Protein AF-A0A535JM70-F1 (afdb_monomer_lite)

Sequence (200 aa):
MAIVYSERATAESALKRIGRSHAPVHGQSADGRAYRARDPRLMLWVQATLVLTSVRWYETVMGRLSDADRNAYWDEGKFFAGELGVPKDLFPPTYAALVRFEAEMLATDVVPDATAREVARDVLRPYRGLPELLYWPTDAVTAALLPTKLRDAFGLRFGTPQRVFYRAVIVTIRALRSLLPERLTVVPQARWFEEARGRS

Foldseek 3Di:
DAQLQHDPVVVLVVLVVVLVVQQVDWDADPVGHTDGSLDLLNLLVVLLLVLVLVQVVCCLQPNHDDQVVSFVSLVSSVVSSVSSPRDPVPRQNGSVSSVVSNVVCLVPPDDDDPVNLVVVCCVLCVDPPDDPVVSLLVLLLVLVSDDPNVCVNNPRDHDPVSVVSNVVVSVVSNVCVVVDDPVVVDDVSNVVVVVVVVVD

Radius of gyration: 19.18 Å; chains: 1; bounding box: 40×55×42 Å

Structure (mmCIF, N/CA/C/O backbone):
data_AF-A0A535JM70-F1
#
_entry.id   AF-A0A535JM70-F1
#
loop_
_atom_site.group_PDB
_atom_site.id
_atom_site.type_symbol
_atom_site.label_atom_id
_atom_site.label_alt_id
_atom_site.label_comp_id
_atom_site.label_asym_id
_atom_site.label_entity_id
_atom_site.label_seq_id
_atom_site.pdbx_PDB_ins_code
_atom_site.Cartn_x
_atom_site.Cartn_y
_atom_site.Cartn_z
_atom_site.occupancy
_atom_site.B_iso_or_equiv
_atom_site.auth_seq_id
_atom_site.auth_comp_id
_atom_site.auth_asym_id
_atom_site.auth_atom_id
_atom_site.pdbx_PDB_model_num
ATOM 1 N N . MET A 1 1 ? 12.594 -7.797 6.235 1.00 36.66 1 MET A N 1
ATOM 2 C CA . MET A 1 1 ? 11.962 -8.963 5.579 1.00 36.66 1 MET A CA 1
ATOM 3 C C . MET A 1 1 ? 12.450 -10.263 6.224 1.00 36.66 1 MET A C 1
ATOM 5 O O . MET A 1 1 ? 13.202 -11.000 5.611 1.00 36.66 1 MET A O 1
ATOM 9 N N . ALA A 1 2 ? 12.064 -10.528 7.477 1.00 32.78 2 ALA A N 1
ATOM 10 C CA . ALA A 1 2 ? 12.504 -11.715 8.230 1.00 32.78 2 ALA A CA 1
ATOM 11 C C . ALA A 1 2 ? 11.348 -12.668 8.590 1.00 32.78 2 ALA A C 1
ATOM 13 O O . ALA A 1 2 ? 11.579 -13.724 9.158 1.00 32.78 2 ALA A O 1
ATOM 14 N N . ILE A 1 3 ? 10.101 -12.309 8.276 1.00 47.38 3 ILE A N 1
ATOM 15 C CA . ILE A 1 3 ? 8.917 -13.046 8.750 1.00 47.38 3 ILE A CA 1
ATOM 16 C C . ILE A 1 3 ? 8.478 -14.128 7.742 1.00 47.38 3 ILE A C 1
ATOM 18 O O . ILE A 1 3 ? 7.852 -15.099 8.130 1.00 47.38 3 ILE A O 1
ATOM 22 N N . VAL A 1 4 ? 8.860 -14.006 6.465 1.00 50.31 4 VAL A N 1
ATOM 23 C CA . VAL A 1 4 ? 8.429 -14.938 5.401 1.00 50.31 4 VAL A CA 1
ATOM 24 C C . VAL A 1 4 ? 9.347 -16.170 5.274 1.00 50.31 4 VAL A C 1
ATOM 26 O O . VAL A 1 4 ? 8.913 -17.190 4.761 1.00 50.31 4 VAL A O 1
ATOM 29 N N . TYR A 1 5 ? 10.591 -16.118 5.777 1.00 47.50 5 TYR A N 1
ATOM 30 C CA . TYR A 1 5 ? 11.601 -17.179 5.571 1.00 47.50 5 TYR A CA 1
ATOM 31 C C . TYR A 1 5 ? 12.391 -17.586 6.831 1.00 47.50 5 TYR A C 1
ATOM 33 O O . TYR A 1 5 ? 13.441 -18.212 6.711 1.00 47.50 5 TYR A O 1
ATOM 41 N N . SER A 1 6 ? 11.963 -17.197 8.036 1.00 46.78 6 SER A N 1
ATOM 42 C CA . SER A 1 6 ? 12.659 -17.595 9.272 1.00 46.78 6 SER A CA 1
ATOM 43 C C . SER A 1 6 ? 12.070 -18.866 9.883 1.00 46.78 6 SER A C 1
ATOM 45 O O . SER A 1 6 ? 10.929 -19.230 9.602 1.00 46.78 6 SER A O 1
ATOM 47 N N . GLU A 1 7 ? 12.845 -19.535 10.745 1.00 60.28 7 GLU A N 1
ATOM 48 C CA . GLU A 1 7 ? 12.321 -20.571 11.639 1.00 60.28 7 GLU A CA 1
ATOM 49 C C . GLU A 1 7 ? 11.063 -20.059 12.347 1.00 60.28 7 GLU A C 1
ATOM 51 O O . GLU A 1 7 ? 11.035 -18.928 12.838 1.00 60.28 7 GLU A O 1
ATOM 56 N N . ARG A 1 8 ? 10.032 -20.905 12.421 1.00 61.81 8 ARG A N 1
ATOM 57 C CA . ARG A 1 8 ? 8.695 -20.605 12.960 1.00 61.81 8 ARG A CA 1
ATOM 58 C C . ARG A 1 8 ? 8.710 -19.767 14.252 1.00 61.81 8 ARG A C 1
ATOM 60 O O . ARG A 1 8 ? 7.928 -18.829 14.384 1.00 61.81 8 ARG A O 1
ATOM 67 N N . ALA A 1 9 ? 9.664 -20.029 15.148 1.00 62.16 9 ALA A N 1
ATOM 68 C CA . ALA A 1 9 ? 9.859 -19.292 16.399 1.00 62.16 9 ALA A CA 1
ATOM 69 C C . ALA A 1 9 ? 10.159 -17.786 16.210 1.00 62.16 9 ALA A C 1
ATOM 71 O O . ALA A 1 9 ? 9.709 -16.943 16.991 1.00 62.16 9 ALA A O 1
ATOM 72 N N . THR A 1 10 ? 10.892 -17.415 15.159 1.00 72.06 10 THR A N 1
ATOM 73 C CA . THR A 1 10 ? 11.197 -16.014 14.828 1.00 72.06 10 THR A CA 1
ATOM 74 C C . THR A 1 10 ? 9.956 -15.281 14.316 1.00 72.06 10 THR A C 1
ATOM 76 O O . THR A 1 10 ? 9.716 -14.134 14.706 1.00 72.06 10 THR A O 1
ATOM 79 N N . ALA A 1 11 ? 9.137 -15.940 13.489 1.00 71.75 11 ALA A N 1
ATOM 80 C CA . ALA A 1 11 ? 7.867 -15.388 13.023 1.00 71.75 11 ALA A CA 1
ATOM 81 C C . ALA A 1 11 ? 6.888 -15.170 14.191 1.00 71.75 11 ALA A C 1
ATOM 83 O O . ALA A 1 11 ? 6.346 -14.075 14.338 1.00 71.75 11 ALA A O 1
ATOM 84 N N . GLU A 1 12 ? 6.741 -16.155 15.081 1.00 77.19 12 GLU A N 1
ATOM 85 C CA . GLU A 1 12 ? 5.892 -16.067 16.280 1.00 77.19 12 GLU A CA 1
ATOM 86 C C . GLU A 1 12 ? 6.333 -14.935 17.227 1.00 77.19 12 GLU A C 1
ATOM 88 O O . GLU A 1 12 ? 5.511 -14.146 17.704 1.00 77.19 12 GLU A O 1
ATOM 93 N N . SER A 1 13 ? 7.641 -14.784 17.460 1.00 83.00 13 SER A N 1
ATOM 94 C CA . SER A 1 13 ? 8.186 -13.683 18.268 1.00 83.00 13 SER A CA 1
ATOM 95 C C . SER A 1 13 ? 7.891 -12.309 17.652 1.00 83.00 13 SER A C 1
ATOM 97 O O . SER A 1 13 ? 7.475 -11.375 18.351 1.00 83.00 13 SER A O 1
ATOM 99 N N . ALA A 1 14 ? 8.036 -12.181 16.328 1.00 84.31 14 ALA A N 1
ATOM 100 C CA . ALA A 1 14 ? 7.711 -10.953 15.607 1.00 84.31 14 ALA A CA 1
ATOM 101 C C . ALA A 1 14 ? 6.214 -10.614 15.698 1.00 84.31 14 ALA A C 1
ATOM 103 O O . ALA A 1 14 ? 5.870 -9.466 15.990 1.00 84.31 14 ALA A O 1
ATOM 104 N N . LEU A 1 15 ? 5.336 -11.606 15.525 1.00 84.06 15 LEU A N 1
ATOM 105 C CA . LEU A 1 15 ? 3.882 -11.459 15.654 1.00 84.06 15 LEU A CA 1
ATOM 106 C C . LEU A 1 15 ? 3.487 -11.030 17.071 1.00 84.06 15 LEU A C 1
ATOM 108 O O . LEU A 1 15 ? 2.726 -10.078 17.247 1.00 84.06 15 LEU A O 1
ATOM 112 N N . LYS A 1 16 ? 4.087 -11.638 18.101 1.00 85.31 16 LYS A N 1
ATOM 113 C CA . LYS A 1 16 ? 3.868 -11.241 19.499 1.00 85.31 16 LYS A CA 1
ATOM 114 C C . LYS A 1 16 ? 4.283 -9.794 19.751 1.00 85.31 16 LYS A C 1
ATOM 116 O O . LYS A 1 16 ? 3.580 -9.064 20.452 1.00 85.31 16 LYS A O 1
ATOM 121 N N . ARG A 1 17 ? 5.410 -9.356 19.180 1.00 88.88 17 ARG A N 1
ATOM 122 C CA . ARG A 1 17 ? 5.863 -7.962 19.280 1.00 88.88 17 ARG A CA 1
ATOM 123 C C . ARG A 1 17 ? 4.872 -7.008 18.615 1.00 88.88 17 ARG A C 1
ATOM 125 O O . ARG A 1 17 ? 4.490 -6.027 19.245 1.00 88.88 17 ARG A O 1
ATOM 132 N N . ILE A 1 18 ? 4.412 -7.326 17.405 1.00 88.62 18 ILE A N 1
ATOM 133 C CA . ILE A 1 18 ? 3.382 -6.557 16.693 1.00 88.62 18 ILE A CA 1
ATOM 134 C C . ILE A 1 18 ? 2.118 -6.448 17.554 1.00 88.62 18 ILE A C 1
ATOM 136 O O . ILE A 1 18 ? 1.652 -5.338 17.807 1.00 88.62 18 ILE A O 1
ATOM 140 N N . GLY A 1 19 ? 1.614 -7.565 18.083 1.00 86.00 19 GLY A N 1
ATOM 141 C CA . GLY A 1 19 ? 0.415 -7.585 18.924 1.00 86.00 19 GLY A CA 1
ATOM 142 C C . GLY A 1 19 ? 0.536 -6.735 20.195 1.00 86.00 19 GLY A C 1
ATOM 143 O O . GLY A 1 19 ? -0.430 -6.073 20.579 1.00 86.00 19 GLY A O 1
ATOM 144 N N . ARG A 1 20 ? 1.719 -6.701 20.828 1.00 88.69 20 ARG A N 1
ATOM 145 C CA . ARG A 1 20 ? 2.005 -5.814 21.973 1.00 88.69 20 ARG A CA 1
ATOM 146 C C . ARG A 1 20 ? 2.018 -4.343 21.569 1.00 88.69 20 ARG A C 1
ATOM 148 O O . ARG A 1 20 ? 1.450 -3.530 22.285 1.00 88.69 20 ARG A O 1
ATOM 155 N N . SER A 1 21 ? 2.620 -4.008 20.428 1.00 91.69 21 SER A N 1
ATOM 156 C CA . SER A 1 21 ? 2.646 -2.633 19.914 1.00 91.69 21 SER A CA 1
ATOM 157 C C . SER A 1 21 ? 1.264 -2.126 19.497 1.00 91.69 21 SER A C 1
ATOM 159 O O . SER A 1 21 ? 1.006 -0.938 19.628 1.00 91.69 21 SER A O 1
ATOM 161 N N . HIS A 1 22 ? 0.366 -3.006 19.037 1.00 91.62 22 HIS A N 1
ATOM 162 C CA . HIS A 1 22 ? -1.004 -2.632 18.658 1.00 91.62 22 HIS A CA 1
ATOM 163 C C . HIS A 1 22 ? -1.956 -2.530 19.860 1.00 91.62 22 HIS A C 1
ATOM 165 O O . HIS A 1 22 ? -2.950 -1.816 19.784 1.00 91.62 22 HIS A O 1
ATOM 171 N N . ALA A 1 23 ? -1.680 -3.232 20.967 1.00 89.56 23 ALA A N 1
ATOM 172 C CA . ALA A 1 23 ? -2.567 -3.284 22.133 1.00 89.56 23 ALA A CA 1
ATOM 173 C C . ALA A 1 23 ? -2.938 -1.914 22.741 1.00 89.56 23 ALA A C 1
ATOM 175 O O . ALA A 1 23 ? -4.123 -1.719 23.005 1.00 89.56 23 ALA A O 1
ATOM 176 N N . PRO A 1 24 ? -2.005 -0.961 22.942 1.00 94.56 24 PRO A N 1
ATOM 177 C CA . PRO A 1 24 ? -2.347 0.343 23.511 1.00 94.56 24 PRO A CA 1
ATOM 178 C C . PRO A 1 24 ? -2.904 1.336 22.479 1.00 94.56 24 PRO A C 1
ATOM 180 O O . PRO A 1 24 ? -3.244 2.458 22.838 1.00 94.56 24 PRO A O 1
ATOM 183 N N . VAL A 1 25 ? -2.964 0.978 21.192 1.00 93.12 25 VAL A N 1
ATOM 184 C CA . VAL A 1 25 ? -3.312 1.922 20.125 1.00 93.12 25 VAL A CA 1
ATOM 185 C C . VAL A 1 25 ? -4.822 1.918 19.901 1.00 93.12 25 VAL A C 1
ATOM 187 O O . VAL A 1 25 ? -5.383 1.051 19.225 1.00 93.12 25 VAL A O 1
ATOM 190 N N . HIS A 1 26 ? -5.479 2.919 20.472 1.00 92.81 26 HIS A N 1
ATOM 191 C CA . HIS A 1 26 ? -6.908 3.173 20.339 1.00 92.81 26 HIS A CA 1
ATOM 192 C C . HIS A 1 26 ? -7.184 4.679 20.276 1.00 92.81 26 HIS A C 1
ATOM 194 O O . HIS A 1 26 ? -6.391 5.486 20.756 1.00 92.81 26 HIS A O 1
ATOM 200 N N . GLY A 1 27 ? -8.323 5.066 19.714 1.00 90.56 27 GLY A N 1
ATOM 201 C CA . GLY A 1 27 ? -8.699 6.468 19.561 1.00 90.56 27 GLY A CA 1
ATOM 202 C C . GLY A 1 27 ? -10.113 6.628 19.023 1.00 90.56 27 GLY A C 1
ATOM 203 O O . GLY A 1 27 ? -10.936 5.719 19.140 1.00 90.56 27 GLY A O 1
ATOM 204 N N . GLN A 1 28 ? -10.383 7.779 18.421 1.00 89.62 28 GLN A N 1
ATOM 205 C CA . GLN A 1 28 ? -11.614 8.057 17.688 1.00 89.62 28 GLN A CA 1
ATOM 206 C C . GLN A 1 28 ? -11.240 8.660 16.334 1.00 89.62 28 GLN A C 1
ATOM 208 O O . GLN A 1 28 ? -10.289 9.438 16.256 1.00 89.62 28 GLN A O 1
ATOM 213 N N . SER A 1 29 ? -11.942 8.274 15.274 1.00 83.38 29 SER A N 1
ATOM 214 C CA . SER A 1 29 ? -11.822 8.913 13.961 1.00 83.38 29 SER A CA 1
ATOM 215 C C . SER A 1 29 ? -12.479 10.295 13.960 1.00 83.38 29 SER A C 1
ATOM 217 O O . SER A 1 29 ? -13.251 10.634 14.857 1.00 83.38 29 SER A O 1
ATOM 219 N N . ALA A 1 30 ? -12.212 11.091 12.921 1.00 81.00 30 ALA A N 1
ATOM 220 C CA . ALA A 1 30 ? -12.792 12.428 12.766 1.00 81.00 30 ALA A CA 1
ATOM 221 C C . ALA A 1 30 ? -14.337 12.456 12.743 1.00 81.00 30 ALA A C 1
ATOM 223 O O . ALA A 1 30 ? -14.935 13.473 13.080 1.00 81.00 30 ALA A O 1
ATOM 224 N N . ASP A 1 31 ? -14.983 11.348 12.367 1.00 82.69 31 ASP A N 1
ATOM 225 C CA . ASP A 1 31 ? -16.443 11.167 12.378 1.00 82.69 31 ASP A CA 1
ATOM 226 C C . ASP A 1 31 ? -16.981 10.568 13.699 1.00 82.69 31 ASP A C 1
ATOM 228 O O . ASP A 1 31 ? -18.163 10.242 13.797 1.00 82.69 31 ASP A O 1
ATOM 232 N N . GLY A 1 32 ? -16.129 10.420 14.720 1.00 86.06 32 GLY A N 1
ATOM 233 C CA . GLY A 1 32 ? -16.497 9.959 16.061 1.00 86.06 32 GLY A CA 1
ATOM 234 C C . GLY A 1 32 ? -16.551 8.439 16.241 1.00 86.06 32 GLY A C 1
ATOM 235 O O . GLY A 1 32 ? -16.853 7.971 17.342 1.00 86.06 32 GLY A O 1
ATOM 236 N N . ARG A 1 33 ? -16.249 7.633 15.211 1.00 87.38 33 ARG A N 1
ATOM 237 C CA . ARG A 1 33 ? -16.185 6.170 15.371 1.00 87.38 33 ARG A CA 1
ATOM 238 C C . ARG A 1 33 ? -15.001 5.776 16.250 1.00 87.38 33 ARG A C 1
ATOM 240 O O . ARG A 1 33 ? -13.895 6.300 16.127 1.00 87.38 33 ARG A O 1
ATOM 247 N N . ALA A 1 34 ? -15.222 4.810 17.136 1.00 90.31 34 ALA A N 1
ATOM 248 C CA . ALA A 1 34 ? -14.151 4.256 17.951 1.00 90.31 34 ALA A CA 1
ATOM 249 C C . ALA A 1 34 ? -13.134 3.521 17.065 1.00 90.31 34 ALA A C 1
ATOM 251 O O . ALA A 1 34 ? -13.493 2.658 16.268 1.00 90.31 34 ALA A O 1
ATOM 252 N N . TYR A 1 35 ? -11.856 3.833 17.251 1.00 89.19 35 TYR A N 1
ATOM 253 C CA . TYR A 1 35 ? -10.739 3.204 16.562 1.00 89.19 35 TYR A CA 1
ATOM 254 C C . TYR A 1 35 ? -9.952 2.317 17.527 1.00 89.19 35 TYR A C 1
ATOM 256 O O . TYR A 1 35 ? -9.635 2.713 18.652 1.00 89.19 35 TYR A O 1
ATOM 264 N N . ARG A 1 36 ? -9.593 1.115 17.070 1.00 92.88 36 ARG A N 1
ATOM 265 C CA . ARG A 1 36 ? -8.665 0.208 17.750 1.00 92.88 36 ARG A CA 1
ATOM 266 C C . ARG A 1 36 ? -7.760 -0.419 16.702 1.00 92.88 36 ARG A C 1
ATOM 268 O O . ARG A 1 36 ? -8.253 -1.027 15.760 1.00 92.88 36 ARG A O 1
ATOM 275 N N . ALA A 1 37 ? -6.447 -0.359 16.899 1.00 91.31 37 ALA A N 1
ATOM 276 C CA . ALA A 1 37 ? -5.498 -0.974 15.966 1.00 91.31 37 ALA A CA 1
ATOM 277 C C . ALA A 1 37 ? -5.619 -2.509 15.908 1.00 91.31 37 ALA A C 1
ATOM 279 O O . ALA A 1 37 ? -5.115 -3.139 14.984 1.00 91.31 37 ALA A O 1
ATOM 280 N N . ARG A 1 38 ? -6.284 -3.109 16.904 1.00 91.56 38 ARG A N 1
ATOM 281 C CA . ARG A 1 38 ? -6.601 -4.542 16.968 1.00 91.56 38 ARG A CA 1
ATOM 282 C C . ARG A 1 38 ? -7.989 -4.896 16.430 1.00 91.56 38 ARG A C 1
ATOM 284 O O . ARG A 1 38 ? -8.445 -6.014 16.648 1.00 91.56 38 ARG A O 1
ATOM 291 N N . ASP A 1 39 ? -8.685 -3.951 15.805 1.00 93.06 39 ASP A N 1
ATOM 292 C CA . ASP A 1 39 ? -9.936 -4.254 15.120 1.00 93.06 39 ASP A CA 1
ATOM 293 C C . ASP A 1 39 ? -9.672 -5.255 13.975 1.00 93.06 39 ASP A C 1
ATOM 295 O O . ASP A 1 39 ? -8.848 -4.966 13.099 1.00 93.06 39 ASP A O 1
ATOM 299 N N . PRO A 1 40 ? -10.340 -6.424 13.950 1.00 94.06 40 PRO A N 1
ATOM 300 C CA . PRO A 1 40 ? -10.069 -7.447 12.946 1.00 94.06 40 PRO A CA 1
ATOM 301 C C . PRO A 1 40 ? -10.265 -6.988 11.497 1.00 94.06 40 PRO A C 1
ATOM 303 O O . PRO A 1 40 ? -9.504 -7.404 10.622 1.00 94.06 40 PRO A O 1
ATOM 306 N N . ARG A 1 41 ? -11.247 -6.116 11.226 1.00 93.94 41 ARG A N 1
ATOM 307 C CA . ARG A 1 41 ? -11.503 -5.599 9.874 1.00 93.94 41 ARG A CA 1
ATOM 308 C C . ARG A 1 41 ? -10.398 -4.632 9.455 1.00 93.94 41 ARG A C 1
ATOM 310 O O . ARG A 1 41 ? -9.935 -4.705 8.318 1.00 93.94 41 ARG A O 1
ATOM 317 N N . LEU A 1 42 ? -9.914 -3.785 10.365 1.00 92.94 42 LEU A N 1
ATOM 318 C CA . LEU A 1 42 ? -8.785 -2.886 10.089 1.00 92.94 42 LEU A CA 1
ATOM 319 C C . LEU A 1 42 ? -7.459 -3.642 9.924 1.00 92.94 42 LEU A C 1
ATOM 321 O O . LEU A 1 42 ? -6.645 -3.292 9.071 1.00 92.94 42 LEU A O 1
ATOM 325 N N . MET A 1 43 ? -7.244 -4.714 10.682 1.00 94.19 43 MET A N 1
ATOM 326 C CA . MET A 1 43 ? -6.068 -5.573 10.517 1.00 94.19 43 MET A CA 1
ATOM 327 C C . MET A 1 43 ? -6.093 -6.329 9.187 1.00 94.19 43 MET A C 1
ATOM 329 O O . MET A 1 43 ? -5.077 -6.397 8.492 1.00 94.19 43 MET A O 1
ATOM 333 N N . LEU A 1 44 ? -7.263 -6.845 8.799 1.00 96.38 44 LEU A N 1
ATOM 334 C CA . LEU A 1 44 ? -7.472 -7.427 7.477 1.00 96.38 44 LEU A CA 1
ATOM 335 C C . LEU A 1 44 ? -7.211 -6.398 6.372 1.00 96.38 44 LEU A C 1
ATOM 337 O O . LEU A 1 44 ? -6.570 -6.733 5.380 1.00 96.38 44 LEU A O 1
ATOM 341 N N . TRP A 1 45 ? -7.648 -5.148 6.549 1.00 96.00 45 TRP A N 1
ATOM 342 C CA . TRP A 1 45 ? -7.373 -4.064 5.606 1.00 96.00 45 TRP A CA 1
ATOM 343 C C . TRP A 1 45 ? -5.872 -3.828 5.410 1.00 96.00 45 TRP A C 1
ATOM 345 O O . TRP A 1 45 ? -5.400 -3.796 4.273 1.00 96.00 45 TRP A O 1
ATOM 355 N N . VAL A 1 46 ? -5.096 -3.751 6.496 1.00 94.56 46 VAL A N 1
ATOM 356 C CA . VAL A 1 46 ? -3.631 -3.639 6.406 1.00 94.56 46 VAL A CA 1
ATOM 357 C C . VAL A 1 46 ? -3.051 -4.815 5.617 1.00 94.56 46 VAL A C 1
ATOM 359 O O . VAL A 1 46 ? -2.315 -4.595 4.655 1.00 94.56 46 VAL A O 1
ATOM 362 N N . GLN A 1 47 ? -3.436 -6.053 5.937 1.00 95.50 47 GLN A N 1
ATOM 363 C CA . GLN A 1 47 ? -2.935 -7.230 5.222 1.00 95.50 47 GLN A CA 1
ATOM 364 C C . GLN A 1 47 ? -3.325 -7.229 3.736 1.00 95.50 47 GLN A C 1
ATOM 366 O O . GLN A 1 47 ? -2.500 -7.548 2.879 1.00 95.50 47 GLN A O 1
ATOM 371 N N . ALA A 1 48 ? -4.556 -6.823 3.419 1.00 96.56 48 ALA A N 1
ATOM 372 C CA . ALA A 1 48 ? -5.038 -6.695 2.051 1.00 96.56 48 ALA A CA 1
ATOM 373 C C . ALA A 1 48 ? -4.186 -5.702 1.250 1.00 96.56 48 ALA A C 1
ATOM 375 O O . ALA A 1 48 ? -3.740 -6.034 0.152 1.00 96.56 48 ALA A O 1
ATOM 376 N N . THR A 1 49 ? -3.895 -4.519 1.803 1.00 95.44 49 THR A N 1
ATOM 377 C CA . THR A 1 49 ? -3.071 -3.515 1.106 1.00 95.44 49 THR A CA 1
ATOM 378 C C . THR A 1 49 ? -1.645 -4.001 0.851 1.00 95.44 49 THR A C 1
ATOM 380 O O . THR A 1 49 ? -1.104 -3.731 -0.224 1.00 95.44 49 THR A O 1
ATOM 383 N N . LEU A 1 50 ? -1.056 -4.773 1.774 1.00 94.88 50 LEU A N 1
ATOM 384 C CA . LEU A 1 50 ? 0.269 -5.372 1.596 1.00 94.88 50 LEU A CA 1
ATOM 385 C C . LEU A 1 50 ? 0.263 -6.382 0.443 1.00 94.88 50 LEU A C 1
ATOM 387 O O . LEU A 1 50 ? 1.043 -6.244 -0.498 1.00 94.88 50 LEU A O 1
ATOM 391 N N . VAL A 1 51 ? -0.661 -7.346 0.471 1.00 96.31 51 VAL A N 1
ATOM 392 C CA . VAL A 1 51 ? -0.773 -8.400 -0.552 1.00 96.31 51 VAL A CA 1
ATOM 393 C C . VAL A 1 51 ? -1.078 -7.809 -1.929 1.00 96.31 51 VAL A C 1
ATOM 395 O O . VAL A 1 51 ? -0.394 -8.119 -2.906 1.00 96.31 51 VAL A O 1
ATOM 398 N N . LEU A 1 52 ? -2.083 -6.934 -2.027 1.00 96.38 52 LEU A N 1
ATOM 399 C CA . LEU A 1 52 ? -2.503 -6.341 -3.298 1.00 96.38 52 LEU A CA 1
ATOM 400 C C . LEU A 1 52 ? -1.398 -5.482 -3.913 1.00 96.38 52 LEU A C 1
ATOM 402 O O . LEU A 1 52 ? -1.144 -5.591 -5.113 1.00 96.38 52 LEU A O 1
ATOM 406 N N . THR A 1 53 ? -0.709 -4.669 -3.107 1.00 94.25 53 THR A N 1
ATOM 407 C CA . THR A 1 53 ? 0.410 -3.847 -3.589 1.00 94.25 53 THR A CA 1
ATOM 408 C C . THR A 1 53 ? 1.570 -4.720 -4.056 1.00 94.25 53 THR A C 1
ATOM 410 O O . THR A 1 53 ? 2.118 -4.467 -5.129 1.00 94.25 53 THR A O 1
ATOM 413 N N . SER A 1 54 ? 1.912 -5.778 -3.313 1.00 94.31 54 SER A N 1
ATOM 414 C CA . SER A 1 54 ? 2.965 -6.720 -3.704 1.00 94.31 54 SER A CA 1
ATOM 415 C C . SER A 1 54 ? 2.653 -7.426 -5.020 1.00 94.31 54 SER A C 1
ATOM 417 O O . SER A 1 54 ? 3.510 -7.436 -5.903 1.00 94.31 54 SER A O 1
ATOM 419 N N . VAL A 1 55 ? 1.431 -7.941 -5.201 1.00 95.38 55 VAL A N 1
ATOM 420 C CA . VAL A 1 55 ? 1.026 -8.579 -6.465 1.00 95.38 55 VAL A CA 1
ATOM 421 C C . VAL A 1 55 ? 1.041 -7.570 -7.614 1.00 95.38 55 VAL A C 1
ATOM 423 O O . VAL A 1 55 ? 1.641 -7.843 -8.647 1.00 95.38 55 VAL A O 1
ATOM 426 N N . ARG A 1 56 ? 0.463 -6.373 -7.445 1.00 94.00 56 ARG A N 1
ATOM 427 C CA . ARG A 1 56 ? 0.460 -5.330 -8.492 1.00 94.00 56 ARG A CA 1
ATOM 428 C C . ARG A 1 56 ? 1.871 -4.918 -8.904 1.00 94.00 56 ARG A C 1
ATOM 430 O O . ARG A 1 56 ? 2.149 -4.783 -10.097 1.00 94.00 56 ARG A O 1
ATOM 437 N N . TRP A 1 57 ? 2.765 -4.731 -7.935 1.00 91.81 57 TRP A N 1
ATOM 438 C CA . TRP A 1 57 ? 4.165 -4.410 -8.199 1.00 91.81 57 TRP A CA 1
ATOM 439 C C . TRP A 1 57 ? 4.872 -5.549 -8.932 1.00 91.81 57 TRP A C 1
ATOM 441 O O . TRP A 1 57 ? 5.499 -5.317 -9.968 1.00 91.81 57 TRP A O 1
ATOM 451 N N . TYR A 1 58 ? 4.721 -6.779 -8.429 1.00 92.44 58 TYR A N 1
ATOM 452 C CA . TYR A 1 58 ? 5.272 -7.973 -9.059 1.00 92.44 58 TYR A CA 1
ATOM 453 C C . TYR A 1 58 ? 4.808 -8.076 -10.510 1.00 92.44 58 TYR A C 1
ATOM 455 O O . TYR A 1 58 ? 5.641 -8.145 -11.403 1.00 92.44 58 TYR A O 1
ATOM 463 N N . GLU A 1 59 ? 3.504 -7.992 -10.776 1.00 94.00 59 GLU A N 1
ATOM 464 C CA . GLU A 1 59 ? 2.964 -8.160 -12.127 1.00 94.00 59 GLU A CA 1
ATOM 465 C C . GLU A 1 59 ? 3.401 -7.062 -13.098 1.00 94.00 59 GLU A C 1
ATOM 467 O O . GLU A 1 59 ? 3.566 -7.310 -14.295 1.00 94.00 59 GLU A O 1
ATOM 472 N N . THR A 1 60 ? 3.647 -5.858 -12.581 1.00 91.25 60 THR A N 1
ATOM 473 C CA . THR A 1 60 ? 4.166 -4.738 -13.373 1.00 91.25 60 THR A CA 1
ATOM 474 C C . THR A 1 60 ? 5.592 -5.008 -13.869 1.00 91.25 60 THR A C 1
ATOM 476 O O . THR A 1 60 ? 5.948 -4.660 -15.003 1.00 91.25 60 THR A O 1
ATOM 479 N N . VAL A 1 61 ? 6.416 -5.642 -13.033 1.00 89.81 61 VAL A N 1
ATOM 480 C CA . VAL A 1 61 ? 7.839 -5.885 -13.307 1.00 89.81 61 VAL A CA 1
ATOM 481 C C . VAL A 1 61 ? 8.069 -7.250 -13.964 1.00 89.81 61 VAL A C 1
ATOM 483 O O . VAL A 1 61 ? 8.768 -7.343 -14.971 1.00 89.81 61 VAL A O 1
ATOM 486 N N . MET A 1 62 ? 7.474 -8.302 -13.413 1.00 88.12 62 MET A N 1
ATOM 487 C CA . MET A 1 62 ? 7.735 -9.706 -13.741 1.00 88.12 62 MET A CA 1
ATOM 488 C C . MET A 1 62 ? 6.736 -10.294 -14.742 1.00 88.12 62 MET A C 1
ATOM 490 O O . MET A 1 62 ? 7.022 -11.322 -15.347 1.00 88.12 62 MET A O 1
ATOM 494 N N . GLY A 1 63 ? 5.608 -9.619 -14.978 1.00 90.00 63 GLY A N 1
ATOM 495 C CA . GLY A 1 63 ? 4.512 -10.138 -15.793 1.00 90.00 63 GLY A CA 1
ATOM 496 C C . GLY A 1 63 ? 3.395 -10.749 -14.947 1.00 90.00 63 GLY A C 1
ATOM 497 O O . GLY A 1 63 ? 3.545 -10.974 -13.749 1.00 90.00 63 GLY A O 1
ATOM 498 N N . ARG A 1 64 ? 2.236 -10.961 -15.574 1.00 94.25 64 ARG A N 1
ATOM 499 C CA . ARG A 1 64 ? 1.014 -11.384 -14.877 1.00 94.25 64 ARG A CA 1
ATOM 500 C C . ARG A 1 64 ? 1.173 -12.785 -14.290 1.00 94.25 64 ARG A C 1
ATOM 502 O O . ARG A 1 64 ? 1.575 -13.701 -15.000 1.00 94.25 64 ARG A O 1
ATOM 509 N N . LEU A 1 65 ? 0.779 -12.934 -13.030 1.00 94.62 65 LEU A N 1
ATOM 510 C CA . LEU A 1 65 ? 0.606 -14.224 -12.378 1.00 94.62 65 LEU A CA 1
ATOM 511 C C . LEU A 1 65 ? -0.666 -14.905 -12.888 1.00 94.62 65 LEU A C 1
ATOM 513 O O . LEU A 1 65 ? -1.622 -14.232 -13.302 1.00 94.62 65 LEU A O 1
ATOM 517 N N . SER A 1 66 ? -0.682 -16.237 -12.823 1.00 97.06 66 SER A N 1
ATOM 518 C CA . SER A 1 66 ? -1.910 -17.003 -13.011 1.00 97.06 66 SER A CA 1
ATOM 519 C C . SER A 1 66 ? -2.883 -16.743 -11.855 1.00 97.06 66 SER A C 1
ATOM 521 O O . SER A 1 66 ? -2.489 -16.329 -10.762 1.00 97.06 66 SER A O 1
ATOM 523 N N . ASP A 1 67 ? -4.173 -17.005 -12.064 1.00 97.31 67 ASP A N 1
ATOM 524 C CA . ASP A 1 67 ? -5.154 -16.864 -10.983 1.00 97.31 67 ASP A CA 1
ATOM 525 C C . ASP A 1 67 ? -4.913 -17.871 -9.849 1.00 97.31 67 ASP A C 1
ATOM 527 O O . ASP A 1 67 ? -5.194 -17.568 -8.689 1.00 97.31 67 ASP A O 1
ATOM 531 N N . ALA A 1 68 ? -4.336 -19.036 -10.162 1.00 97.06 68 ALA A N 1
ATOM 532 C CA . ALA A 1 68 ? -3.915 -20.014 -9.165 1.00 97.06 68 ALA A CA 1
ATOM 533 C C . ALA A 1 68 ? -2.799 -19.451 -8.272 1.00 97.06 68 ALA A C 1
ATOM 535 O O . ALA A 1 68 ? -2.935 -19.480 -7.051 1.00 97.06 68 ALA A O 1
ATOM 536 N N . ASP A 1 69 ? -1.762 -18.847 -8.860 1.00 96.75 69 ASP A N 1
ATOM 537 C CA . ASP A 1 69 ? -0.648 -18.260 -8.101 1.00 96.75 69 ASP A CA 1
ATOM 538 C C . ASP A 1 69 ? -1.098 -17.059 -7.263 1.00 96.75 69 ASP A C 1
ATOM 540 O O . ASP A 1 69 ? -0.665 -16.885 -6.125 1.00 96.75 69 ASP A O 1
ATOM 544 N N . ARG A 1 70 ? -2.019 -16.238 -7.787 1.00 98.12 70 ARG A N 1
ATOM 545 C CA . ARG A 1 70 ? -2.622 -15.132 -7.024 1.00 98.12 70 ARG A CA 1
ATOM 546 C C . ARG A 1 70 ? -3.389 -15.633 -5.804 1.00 98.12 70 ARG A C 1
ATOM 548 O O . ARG A 1 70 ? -3.298 -15.024 -4.739 1.00 98.12 70 ARG A O 1
ATOM 555 N N . ASN A 1 71 ? -4.157 -16.713 -5.959 1.00 97.56 71 ASN A N 1
ATOM 556 C CA . ASN A 1 71 ? -4.882 -17.322 -4.848 1.00 97.56 71 ASN A CA 1
ATOM 557 C C . ASN A 1 71 ? -3.921 -17.949 -3.835 1.00 97.56 71 ASN A C 1
ATOM 559 O O . ASN A 1 71 ? -4.079 -17.684 -2.650 1.00 97.56 71 ASN A O 1
ATOM 563 N N . ALA A 1 72 ? -2.891 -18.669 -4.286 1.00 95.31 72 ALA A N 1
ATOM 564 C CA . ALA A 1 72 ? -1.873 -19.239 -3.406 1.00 95.31 72 ALA A CA 1
ATOM 565 C C . ALA A 1 72 ? -1.157 -18.152 -2.585 1.00 95.31 72 ALA A C 1
ATOM 567 O O . ALA A 1 72 ? -1.079 -18.247 -1.362 1.00 95.31 72 ALA A O 1
ATOM 568 N N . TYR A 1 73 ? -0.735 -17.062 -3.233 1.00 94.69 73 TYR A N 1
ATOM 569 C CA . TYR A 1 73 ? -0.110 -15.929 -2.548 1.00 94.69 73 TYR A CA 1
ATOM 570 C C . TYR A 1 73 ? -1.053 -15.259 -1.538 1.00 94.69 73 TYR A C 1
ATOM 572 O O . TYR A 1 73 ? -0.638 -14.836 -0.457 1.00 94.69 73 TYR A O 1
ATOM 580 N N . TRP A 1 74 ? -2.346 -15.168 -1.865 1.00 96.75 74 TRP A N 1
ATOM 581 C CA . TRP A 1 74 ? -3.340 -14.672 -0.921 1.00 96.75 74 TRP A CA 1
ATOM 582 C C . TRP A 1 74 ? -3.526 -15.621 0.268 1.00 96.75 74 TRP A C 1
ATOM 584 O O . TRP A 1 74 ? -3.543 -15.155 1.406 1.00 96.75 74 TRP A O 1
ATOM 594 N N . ASP A 1 75 ? -3.615 -16.928 0.035 1.00 94.31 75 ASP A N 1
ATOM 595 C CA . ASP A 1 75 ? -3.759 -17.934 1.089 1.00 94.31 75 ASP A CA 1
ATOM 596 C C . ASP A 1 75 ? -2.581 -17.913 2.069 1.00 94.31 75 ASP A C 1
ATOM 598 O O . ASP A 1 75 ? -2.796 -17.913 3.283 1.00 94.31 75 ASP A O 1
ATOM 602 N N . GLU A 1 76 ? -1.352 -17.779 1.567 1.00 90.81 76 GLU A N 1
ATOM 603 C CA . GLU A 1 76 ? -0.162 -17.549 2.395 1.00 90.81 76 GLU A CA 1
ATOM 604 C C . GLU A 1 76 ? -0.278 -16.246 3.201 1.00 90.81 76 GLU A C 1
ATOM 606 O O . GLU A 1 76 ? 0.025 -16.200 4.395 1.00 90.81 76 GLU A O 1
ATOM 611 N N . GLY A 1 77 ? -0.780 -15.181 2.572 1.00 89.19 77 GLY A N 1
ATOM 612 C CA . GLY A 1 77 ? -1.004 -13.890 3.212 1.00 89.19 77 GLY A CA 1
ATOM 613 C C . GLY A 1 77 ? -2.005 -13.931 4.374 1.00 89.19 77 GLY A C 1
ATOM 614 O O . GLY A 1 77 ? -1.850 -13.158 5.323 1.00 89.19 77 GLY A O 1
ATOM 615 N N . LYS A 1 78 ? -3.004 -14.825 4.346 1.00 92.19 78 LYS A N 1
ATOM 616 C CA . LYS A 1 78 ? -4.012 -14.951 5.420 1.00 92.19 78 LYS A CA 1
ATOM 617 C C . LYS A 1 78 ? -3.386 -15.342 6.758 1.00 92.19 78 LYS A C 1
ATOM 619 O O . LYS A 1 78 ? -3.869 -14.894 7.798 1.00 92.19 78 LYS A O 1
ATOM 624 N N . PHE A 1 79 ? -2.301 -16.123 6.740 1.00 88.31 79 PHE A N 1
ATOM 625 C CA . PHE A 1 79 ? -1.613 -16.589 7.947 1.00 88.31 79 PHE A CA 1
ATOM 626 C C . PHE A 1 79 ? -1.243 -15.430 8.884 1.00 88.31 79 PHE A C 1
ATOM 628 O O . PHE A 1 79 ? -1.594 -15.453 10.059 1.00 88.31 79 PHE A O 1
ATOM 635 N N . PHE A 1 80 ? -0.619 -14.369 8.363 1.00 83.94 80 PHE A N 1
ATOM 636 C CA . PHE A 1 80 ? -0.130 -13.261 9.193 1.00 83.94 80 PHE A CA 1
ATOM 637 C C . PHE A 1 80 ? -1.241 -12.532 9.949 1.00 83.94 80 PHE A C 1
ATOM 639 O O . PHE A 1 80 ? -1.115 -12.273 11.144 1.00 83.94 80 PHE A O 1
ATOM 646 N N . ALA A 1 81 ? -2.336 -12.204 9.264 1.00 88.25 81 ALA A N 1
ATOM 647 C CA . ALA A 1 81 ? -3.472 -11.541 9.894 1.00 88.25 81 ALA A CA 1
ATOM 648 C C . ALA A 1 81 ? -4.229 -12.489 10.838 1.00 88.25 81 ALA A C 1
ATOM 650 O O . ALA A 1 81 ? -4.676 -12.059 11.902 1.00 88.25 81 ALA A O 1
ATOM 651 N N . GLY A 1 82 ? -4.324 -13.776 10.487 1.00 90.62 82 GLY A N 1
ATOM 652 C CA . GLY A 1 82 ? -4.947 -14.798 11.327 1.00 90.62 82 GLY A CA 1
ATOM 653 C C . GLY A 1 82 ? -4.237 -14.942 12.673 1.00 90.62 82 GLY A C 1
ATOM 654 O O . GLY A 1 82 ? -4.884 -14.883 13.715 1.00 90.62 82 GLY A O 1
ATOM 655 N N . GLU A 1 83 ? -2.904 -15.008 12.667 1.00 89.31 83 GLU A N 1
ATOM 656 C CA . GLU A 1 83 ? -2.091 -15.088 13.890 1.00 89.31 83 GLU A CA 1
ATOM 657 C C . GLU A 1 83 ? -2.186 -13.837 14.774 1.00 89.31 83 GLU A C 1
ATOM 659 O O . GLU A 1 83 ? -2.004 -13.899 15.990 1.00 89.31 83 GLU A O 1
ATOM 664 N N . LEU A 1 84 ? -2.494 -12.680 14.186 1.00 85.44 84 LEU A N 1
ATOM 665 C CA . LEU A 1 84 ? -2.720 -11.454 14.949 1.00 85.44 84 LEU A CA 1
ATOM 666 C C . LEU A 1 84 ? -4.167 -11.339 15.477 1.00 85.44 84 LEU A C 1
ATOM 668 O O . LEU A 1 84 ? -4.460 -10.420 16.246 1.00 85.44 84 LEU A O 1
ATOM 672 N N . GLY A 1 85 ? -5.040 -12.297 15.149 1.00 88.94 85 GLY A N 1
ATOM 673 C CA . GLY A 1 85 ? -6.382 -12.434 15.718 1.00 88.94 85 GLY A CA 1
ATOM 674 C C . GLY A 1 85 ? -7.534 -12.122 14.765 1.00 88.94 85 GLY A C 1
ATOM 675 O O . GLY A 1 85 ? -8.655 -11.952 15.240 1.00 88.94 85 GLY A O 1
ATOM 676 N N . VAL A 1 86 ? -7.298 -12.036 13.451 1.00 94.94 86 VAL A N 1
ATOM 677 C CA . VAL A 1 86 ? -8.385 -11.893 12.469 1.00 94.94 86 VAL A CA 1
ATOM 678 C C . VAL A 1 86 ? -9.138 -13.229 12.329 1.00 94.94 86 VAL A C 1
ATOM 680 O O . VAL A 1 86 ? -8.516 -14.236 11.980 1.00 94.94 86 VAL A O 1
ATOM 683 N N . PRO A 1 87 ? -10.462 -13.271 12.582 1.00 95.75 87 PRO A N 1
ATOM 684 C CA . PRO A 1 87 ? -11.268 -14.478 12.416 1.00 95.75 87 PRO A CA 1
ATOM 685 C C . PRO A 1 87 ? -11.261 -15.016 10.981 1.00 95.75 87 PRO A C 1
ATOM 687 O O . PRO A 1 87 ? -11.227 -14.258 10.010 1.00 95.75 87 PRO A O 1
ATOM 690 N N . LYS A 1 88 ? -11.310 -16.347 10.841 1.00 94.38 88 LYS A N 1
ATOM 691 C CA . LYS A 1 88 ? -11.201 -17.035 9.542 1.00 94.38 88 LYS A CA 1
ATOM 692 C C . LYS A 1 88 ? -12.315 -16.660 8.558 1.00 94.38 88 LYS A C 1
ATOM 694 O O . LYS A 1 88 ? -12.077 -16.612 7.357 1.00 94.38 88 LYS A O 1
ATOM 699 N N . ASP A 1 89 ? -13.509 -16.405 9.071 1.00 95.56 89 ASP A N 1
ATOM 700 C CA . ASP A 1 89 ? -14.713 -16.034 8.329 1.00 95.56 89 ASP A CA 1
ATOM 701 C C . ASP A 1 89 ? -14.655 -14.620 7.734 1.00 95.56 89 ASP A C 1
ATOM 703 O O . ASP A 1 89 ? -15.364 -14.344 6.769 1.00 95.56 89 ASP A O 1
ATOM 707 N N . LEU A 1 90 ? -13.777 -13.744 8.240 1.00 96.50 90 LEU A N 1
ATOM 708 C CA . LEU A 1 90 ? -13.588 -12.410 7.662 1.00 96.50 90 LEU A CA 1
ATOM 709 C C . LEU A 1 90 ? -12.741 -12.415 6.388 1.00 96.50 90 LEU A C 1
ATOM 711 O O . LEU A 1 90 ? -12.786 -11.448 5.629 1.00 96.50 90 LEU A O 1
ATOM 715 N N . PHE A 1 91 ? -11.944 -13.456 6.139 1.00 97.50 91 PHE A N 1
ATOM 716 C CA . PHE A 1 91 ? -11.042 -13.461 4.993 1.00 97.50 91 PHE A CA 1
ATOM 717 C C . PHE A 1 91 ? -11.799 -13.648 3.676 1.00 97.50 91 PHE A C 1
ATOM 719 O O . PHE A 1 91 ? -12.491 -14.655 3.503 1.00 97.50 91 PHE A O 1
ATOM 726 N N . PRO A 1 92 ? -11.582 -12.766 2.680 1.00 98.19 92 PRO A N 1
ATOM 727 C CA . PRO A 1 92 ? -12.025 -13.025 1.322 1.00 98.19 92 PRO A CA 1
ATOM 728 C C . PRO A 1 92 ? -11.558 -14.409 0.840 1.00 98.19 92 PRO A C 1
ATOM 730 O O . PRO A 1 92 ? -10.376 -14.739 0.983 1.00 98.19 92 PRO A O 1
ATOM 733 N N . PRO A 1 93 ? -12.439 -15.239 0.255 1.00 97.19 93 PRO A N 1
ATOM 734 C CA . PRO A 1 93 ? -12.085 -16.617 -0.077 1.00 97.19 93 PRO A CA 1
ATOM 735 C C . PRO A 1 93 ? -11.040 -16.706 -1.194 1.00 97.19 93 PRO A C 1
ATOM 737 O O . PRO A 1 93 ? -10.228 -17.621 -1.190 1.00 97.19 93 PRO A O 1
ATOM 740 N N . THR A 1 94 ? -11.011 -15.732 -2.106 1.00 98.31 94 THR A N 1
ATOM 741 C CA . THR A 1 94 ? -10.119 -15.700 -3.274 1.00 98.31 94 THR A CA 1
ATOM 742 C C . THR A 1 94 ? -9.448 -14.341 -3.428 1.00 98.31 94 THR A C 1
ATOM 744 O O . THR A 1 94 ? -9.936 -13.337 -2.905 1.00 98.31 94 THR A O 1
ATOM 747 N N . TYR A 1 95 ? -8.375 -14.276 -4.217 1.00 98.25 95 TYR A N 1
ATOM 748 C CA . TYR A 1 95 ? -7.740 -13.010 -4.586 1.00 98.25 95 TYR A CA 1
ATOM 749 C C . TYR A 1 95 ? -8.725 -12.065 -5.295 1.00 98.25 95 TYR A C 1
ATOM 751 O O . TYR A 1 95 ? -8.763 -10.868 -5.025 1.00 98.25 95 TYR A O 1
ATOM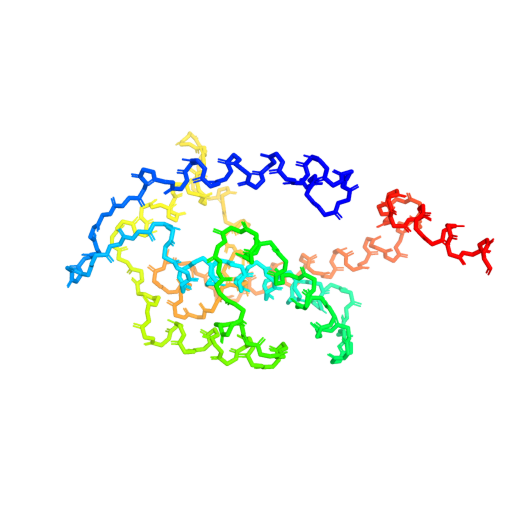 759 N N . ALA A 1 96 ? -9.604 -12.594 -6.151 1.00 98.44 96 ALA A N 1
ATOM 760 C CA . ALA A 1 96 ? -10.653 -11.791 -6.780 1.00 98.44 96 ALA A CA 1
ATOM 761 C C . ALA A 1 96 ? -11.636 -11.203 -5.748 1.00 98.44 96 ALA A C 1
ATOM 763 O O . ALA A 1 96 ? -12.082 -10.065 -5.894 1.00 98.44 96 ALA A O 1
ATOM 764 N N . ALA A 1 97 ? -11.969 -11.954 -4.693 1.00 98.50 97 ALA A N 1
ATOM 765 C CA . ALA A 1 97 ? -12.762 -11.436 -3.583 1.00 98.50 97 ALA A CA 1
ATOM 766 C C . ALA A 1 97 ? -11.990 -10.392 -2.759 1.00 98.50 97 ALA A C 1
ATOM 768 O O . ALA A 1 97 ? -12.591 -9.413 -2.329 1.00 98.50 97 ALA A O 1
ATOM 769 N N . LEU A 1 98 ? -10.671 -10.551 -2.599 1.00 98.38 98 LEU A N 1
ATOM 770 C CA . LEU A 1 98 ? -9.804 -9.566 -1.947 1.00 98.38 98 LEU A CA 1
ATOM 771 C C . LEU A 1 98 ? -9.800 -8.224 -2.694 1.00 98.38 98 LEU A C 1
ATOM 773 O O . LEU A 1 98 ? -9.903 -7.172 -2.070 1.00 98.38 98 LEU A O 1
ATOM 777 N N . VAL A 1 99 ? -9.749 -8.251 -4.028 1.00 97.94 99 VAL A N 1
ATOM 778 C CA . VAL A 1 99 ? -9.856 -7.037 -4.857 1.00 97.94 99 VAL A CA 1
ATOM 779 C C . VAL A 1 99 ? -11.218 -6.355 -4.677 1.00 97.94 99 VAL A C 1
ATOM 781 O O . VAL A 1 99 ? -11.286 -5.130 -4.602 1.00 97.94 99 VAL A O 1
ATOM 784 N N . ARG A 1 100 ? -12.313 -7.122 -4.567 1.00 98.12 100 ARG A N 1
ATOM 785 C CA . ARG A 1 100 ? -13.643 -6.551 -4.278 1.00 98.12 100 ARG A CA 1
ATOM 786 C C . ARG A 1 100 ? -13.716 -5.939 -2.881 1.00 98.12 100 ARG A C 1
ATOM 788 O O . ARG A 1 100 ? -14.239 -4.839 -2.744 1.00 98.12 100 ARG A O 1
ATOM 795 N N . PHE A 1 101 ? -13.158 -6.620 -1.884 1.00 97.38 101 PHE A N 1
ATOM 796 C CA . PHE A 1 101 ? -13.039 -6.100 -0.523 1.00 97.38 101 PHE A CA 1
ATOM 797 C C . PHE A 1 101 ? -12.272 -4.771 -0.497 1.00 97.38 101 PHE A C 1
ATOM 799 O O . PHE A 1 101 ? -12.688 -3.835 0.179 1.00 97.38 101 PHE A O 1
ATOM 806 N N . GLU A 1 102 ? -11.197 -4.638 -1.280 1.00 96.81 102 GLU A N 1
ATOM 807 C CA . GLU A 1 102 ? -10.477 -3.367 -1.381 1.00 96.81 102 GLU A CA 1
ATOM 808 C C . GLU A 1 102 ? -11.344 -2.252 -1.970 1.00 96.81 102 GLU A C 1
ATOM 810 O O . GLU A 1 102 ? -11.375 -1.146 -1.432 1.00 96.81 102 GLU A O 1
ATOM 815 N N . ALA A 1 103 ? -12.075 -2.540 -3.047 1.00 95.88 103 ALA A N 1
ATOM 816 C CA . ALA A 1 103 ? -12.976 -1.568 -3.652 1.00 95.88 103 ALA A CA 1
ATOM 817 C C . ALA A 1 103 ? -14.074 -1.104 -2.675 1.00 95.88 103 ALA A C 1
ATOM 819 O O . ALA A 1 103 ? -14.384 0.086 -2.644 1.00 95.88 103 ALA A O 1
ATOM 820 N N . GLU A 1 104 ? -14.619 -2.018 -1.865 1.00 95.88 104 GLU A N 1
ATOM 821 C CA . GLU A 1 104 ? -15.580 -1.710 -0.798 1.00 95.88 104 GLU A CA 1
ATOM 822 C C . GLU A 1 104 ? -14.950 -0.802 0.263 1.00 95.88 104 GLU A C 1
ATOM 824 O O . GLU A 1 104 ? -15.443 0.300 0.487 1.00 95.88 104 GLU A O 1
ATOM 829 N N . MET A 1 105 ? -13.809 -1.199 0.836 1.00 94.81 105 MET A N 1
ATOM 830 C CA . MET A 1 105 ? -13.100 -0.418 1.855 1.00 94.81 105 MET A CA 1
ATOM 831 C C . MET A 1 105 ? -12.779 1.004 1.372 1.00 94.81 105 MET A C 1
ATOM 833 O O . MET A 1 105 ? -12.984 1.968 2.106 1.00 94.81 105 MET A O 1
ATOM 837 N N . LEU A 1 106 ? -12.331 1.163 0.122 1.00 93.62 106 LEU A N 1
ATOM 838 C CA . LEU A 1 106 ? -12.062 2.469 -0.500 1.00 93.62 106 LEU A CA 1
ATOM 839 C C . LEU A 1 106 ? -13.325 3.299 -0.789 1.00 93.62 106 LEU A C 1
ATOM 841 O O . LEU A 1 106 ? -13.226 4.494 -1.087 1.00 93.62 106 LEU A O 1
ATOM 845 N N . ALA A 1 107 ? -14.502 2.677 -0.789 1.00 91.81 107 ALA A N 1
ATOM 846 C CA . ALA A 1 107 ? -15.776 3.355 -0.973 1.00 91.81 107 ALA A CA 1
ATOM 847 C C . ALA A 1 107 ? -16.418 3.769 0.358 1.00 91.81 107 ALA A C 1
ATOM 849 O O . ALA A 1 107 ? -17.079 4.805 0.384 1.00 91.81 107 ALA A O 1
ATOM 850 N N . THR A 1 108 ? -16.223 2.994 1.428 1.00 88.62 108 THR A N 1
ATOM 851 C CA . THR A 1 108 ? -16.964 3.147 2.691 1.00 88.62 108 THR A CA 1
ATOM 852 C C . THR A 1 108 ? -16.107 3.612 3.861 1.00 88.62 108 THR A C 1
ATOM 854 O O . THR A 1 108 ? -16.494 4.521 4.589 1.00 88.62 108 THR A O 1
ATOM 857 N N . ASP A 1 109 ? -14.953 2.983 4.063 1.00 86.50 109 ASP A N 1
ATOM 858 C CA . ASP A 1 109 ? -14.253 3.008 5.349 1.00 86.50 109 ASP A CA 1
ATOM 859 C C . ASP A 1 109 ? -12.951 3.815 5.301 1.00 86.50 109 ASP A C 1
ATOM 861 O O . ASP A 1 109 ? -12.563 4.437 6.290 1.00 86.50 109 ASP A O 1
ATOM 865 N N . VAL A 1 110 ? -12.275 3.833 4.150 1.00 88.88 110 VAL A N 1
ATOM 866 C CA . VAL A 1 110 ? -10.963 4.464 3.970 1.00 88.88 110 VAL A CA 1
ATOM 867 C C . VAL A 1 110 ? -11.150 5.899 3.493 1.00 88.88 110 VAL A C 1
ATOM 869 O O . VAL A 1 110 ? -11.063 6.208 2.303 1.00 88.88 110 VAL A O 1
ATOM 872 N N . VAL A 1 111 ? -11.396 6.785 4.454 1.00 87.81 111 VAL A N 1
ATOM 873 C CA . VAL A 1 111 ? -11.550 8.225 4.229 1.00 87.81 111 VAL A CA 1
ATOM 874 C C . VAL A 1 111 ? -10.404 8.958 4.931 1.00 87.81 111 VAL A C 1
ATOM 876 O O . VAL A 1 111 ? -10.452 9.125 6.148 1.00 87.81 111 VAL A O 1
ATOM 879 N N . PRO A 1 112 ? -9.347 9.379 4.206 1.00 89.12 112 PRO A N 1
ATOM 880 C CA . PRO A 1 112 ? -8.230 10.087 4.822 1.00 89.12 112 PRO A CA 1
ATOM 881 C C . PRO A 1 112 ? -8.656 11.436 5.419 1.00 89.12 112 PRO A C 1
ATOM 883 O O . PRO A 1 112 ? -9.118 12.332 4.704 1.00 89.12 112 PRO A O 1
ATOM 886 N N . ASP A 1 113 ? -8.456 11.589 6.725 1.00 89.06 113 ASP A N 1
ATOM 887 C CA . ASP A 1 113 ? -8.681 12.821 7.476 1.00 89.06 113 ASP A CA 1
ATOM 888 C C . ASP A 1 113 ? -7.381 13.633 7.656 1.00 89.06 113 ASP A C 1
ATOM 890 O O . ASP A 1 113 ? -6.364 13.385 7.000 1.00 89.06 113 ASP A O 1
ATOM 894 N N . ALA A 1 114 ? -7.418 14.670 8.500 1.00 89.81 114 ALA A N 1
ATOM 895 C CA . ALA A 1 114 ? -6.246 15.500 8.777 1.00 89.81 114 ALA A CA 1
ATOM 896 C C . ALA A 1 114 ? -5.091 14.683 9.380 1.00 89.81 114 ALA A C 1
ATOM 898 O O . ALA A 1 114 ? -3.961 14.790 8.902 1.00 89.81 114 ALA A O 1
ATOM 899 N N . THR A 1 115 ? -5.386 13.811 10.347 1.00 89.44 115 THR A N 1
ATOM 900 C CA . THR A 1 115 ? -4.396 12.939 10.987 1.00 89.44 115 THR A CA 1
ATOM 901 C C . THR A 1 115 ? -3.775 11.975 9.981 1.00 89.44 115 THR A C 1
ATOM 903 O O . THR A 1 115 ? -2.554 11.840 9.931 1.00 89.44 115 THR A O 1
ATOM 906 N N . ALA A 1 116 ? -4.575 11.357 9.109 1.00 90.19 116 ALA A N 1
ATOM 907 C CA . ALA A 1 116 ? -4.064 10.481 8.058 1.00 90.19 116 ALA A CA 1
ATOM 908 C C . ALA A 1 116 ? -3.115 11.218 7.097 1.00 90.19 116 ALA A C 1
ATOM 910 O O . ALA A 1 116 ? -2.107 10.651 6.677 1.00 90.19 116 ALA A O 1
ATOM 911 N N . ARG A 1 117 ? -3.402 12.483 6.758 1.00 91.88 117 ARG A N 1
ATOM 912 C CA . ARG A 1 117 ? -2.522 13.305 5.906 1.00 91.88 117 ARG A CA 1
ATOM 913 C C . ARG A 1 117 ? -1.222 13.694 6.603 1.00 91.88 117 ARG A C 1
ATOM 915 O O . ARG A 1 117 ? -0.185 13.728 5.946 1.00 91.88 117 ARG A O 1
ATOM 922 N N . GLU A 1 118 ? -1.261 13.985 7.900 1.00 91.31 118 GLU A N 1
ATOM 923 C CA . GLU A 1 118 ? -0.057 14.255 8.696 1.00 91.31 118 GLU A CA 1
ATOM 924 C C . GLU A 1 118 ? 0.839 13.021 8.772 1.00 91.31 118 GLU A C 1
ATOM 926 O O . GLU A 1 118 ? 2.013 13.097 8.417 1.00 91.31 118 GLU A O 1
ATOM 931 N N . VAL A 1 119 ? 0.261 11.863 9.104 1.00 91.00 119 VAL A N 1
ATOM 932 C CA . VAL A 1 119 ? 0.988 10.588 9.126 1.00 91.00 119 VAL A CA 1
ATOM 933 C C . VAL A 1 119 ? 1.551 10.257 7.744 1.00 91.00 119 VAL A C 1
ATOM 935 O O . VAL A 1 119 ? 2.715 9.882 7.631 1.00 91.00 119 VAL A O 1
ATOM 938 N N . ALA A 1 120 ? 0.768 10.428 6.675 1.00 91.62 120 ALA A N 1
ATOM 939 C CA . ALA A 1 120 ? 1.249 10.206 5.314 1.00 91.62 120 ALA A CA 1
ATOM 940 C C . ALA A 1 120 ? 2.426 11.128 4.968 1.00 91.62 120 ALA A C 1
ATOM 942 O O . ALA A 1 120 ? 3.389 10.675 4.351 1.00 91.62 120 ALA A O 1
ATOM 943 N N . ARG A 1 121 ? 2.387 12.399 5.393 1.00 89.56 121 ARG A N 1
ATOM 944 C CA . ARG A 1 121 ? 3.504 13.329 5.209 1.00 89.56 121 ARG A CA 1
ATOM 945 C C . ARG A 1 121 ? 4.746 12.836 5.941 1.00 89.56 121 ARG A C 1
ATOM 947 O O . ARG A 1 121 ? 5.789 12.753 5.308 1.00 89.56 121 ARG A O 1
ATOM 954 N N . ASP A 1 122 ? 4.638 12.455 7.209 1.00 90.75 122 ASP A N 1
ATOM 955 C CA . ASP A 1 122 ? 5.781 11.962 7.990 1.00 90.75 122 ASP A CA 1
ATOM 956 C C . ASP A 1 122 ? 6.382 10.677 7.394 1.00 90.75 122 ASP A C 1
ATOM 958 O O . ASP A 1 122 ? 7.603 10.527 7.328 1.00 90.75 122 ASP A O 1
ATOM 962 N N . VAL A 1 123 ? 5.535 9.772 6.892 1.00 89.88 123 VAL A N 1
ATOM 963 C CA . VAL A 1 123 ? 5.965 8.532 6.222 1.00 89.88 123 VAL A CA 1
ATOM 964 C C . VAL A 1 123 ? 6.667 8.819 4.893 1.00 89.88 123 VAL A C 1
ATOM 966 O O . VAL 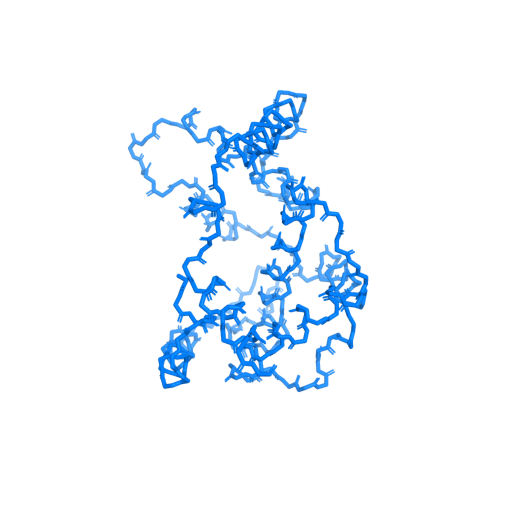A 1 123 ? 7.687 8.203 4.590 1.00 89.88 123 VAL A O 1
ATOM 969 N N . LEU A 1 124 ? 6.137 9.743 4.088 1.00 88.75 124 LEU A N 1
ATOM 970 C CA . LEU A 1 124 ? 6.691 10.090 2.774 1.00 88.75 124 LEU A CA 1
ATOM 971 C C . LEU A 1 124 ? 7.856 11.086 2.850 1.00 88.75 124 LEU A C 1
ATOM 973 O O . LEU A 1 124 ? 8.565 11.263 1.857 1.00 88.75 124 LEU A O 1
ATOM 977 N N . ARG A 1 125 ? 8.043 11.750 3.996 1.00 89.75 125 ARG A N 1
ATOM 978 C CA . ARG A 1 125 ? 9.060 12.781 4.259 1.00 89.75 125 ARG A CA 1
ATOM 979 C C . ARG A 1 125 ? 9.803 12.526 5.576 1.00 89.75 125 ARG A C 1
ATOM 981 O O . ARG A 1 125 ? 9.807 13.386 6.458 1.00 89.75 125 ARG A O 1
ATOM 988 N N . PRO A 1 126 ? 10.483 11.379 5.731 1.00 89.00 126 PRO A N 1
ATOM 989 C CA . PRO A 1 126 ? 11.121 11.026 6.999 1.00 89.00 126 PRO A CA 1
ATOM 990 C C . PRO A 1 126 ? 12.281 11.960 7.395 1.00 89.00 126 PRO A C 1
ATOM 992 O O . PRO A 1 126 ? 12.635 12.030 8.571 1.00 89.00 126 PRO A O 1
ATOM 995 N N . TYR A 1 127 ? 12.878 12.699 6.449 1.00 90.88 127 TYR A N 1
ATOM 996 C CA . TYR A 1 127 ? 14.019 13.588 6.697 1.00 90.88 127 TYR A CA 1
ATOM 997 C C . TYR A 1 127 ? 13.621 15.065 6.583 1.00 90.88 127 TYR A C 1
ATOM 999 O O . TYR A 1 127 ? 13.584 15.635 5.491 1.00 90.88 127 TYR A O 1
ATOM 1007 N N . ARG A 1 128 ? 13.385 15.710 7.732 1.00 82.25 128 ARG A N 1
ATOM 1008 C CA . ARG A 1 128 ? 12.901 17.105 7.827 1.00 82.25 128 ARG A CA 1
ATOM 1009 C C . ARG A 1 128 ? 13.835 18.169 7.232 1.00 82.25 128 ARG A C 1
ATOM 1011 O O . ARG A 1 128 ? 13.376 19.257 6.917 1.00 82.25 128 ARG A O 1
ATOM 1018 N N . GLY A 1 129 ? 15.131 17.880 7.100 1.00 86.69 129 GLY A N 1
ATOM 1019 C CA . GLY A 1 129 ? 16.117 18.807 6.525 1.00 86.69 129 GLY A CA 1
ATOM 1020 C C . GLY A 1 129 ? 16.296 18.687 5.009 1.00 86.69 129 GLY A C 1
ATOM 1021 O O . GLY A 1 129 ? 17.049 19.462 4.424 1.00 86.69 129 GLY A O 1
ATOM 1022 N N . LEU A 1 130 ? 15.654 17.705 4.371 1.00 90.19 130 LEU A N 1
ATOM 1023 C CA . LEU A 1 130 ? 15.808 17.463 2.943 1.00 90.19 130 LEU A CA 1
ATOM 1024 C C . LEU A 1 130 ? 14.838 18.357 2.146 1.00 90.19 130 LEU A C 1
ATOM 1026 O O . LEU A 1 130 ? 13.648 18.363 2.458 1.00 90.19 130 LEU A O 1
ATOM 1030 N N . PRO A 1 131 ? 15.297 19.082 1.107 1.00 91.38 131 PRO A N 1
ATOM 1031 C CA . PRO A 1 131 ? 14.413 19.867 0.249 1.00 91.38 131 PRO A CA 1
ATOM 1032 C C . PRO A 1 131 ? 13.273 19.036 -0.358 1.00 91.38 131 PRO A C 1
ATOM 1034 O O . PRO A 1 131 ? 13.515 17.958 -0.901 1.00 91.38 131 PRO A O 1
ATOM 1037 N N . GLU A 1 132 ? 12.050 19.579 -0.356 1.00 85.94 132 GLU A N 1
ATOM 1038 C CA . GLU A 1 132 ? 10.835 18.902 -0.852 1.00 85.94 132 GLU A CA 1
ATOM 1039 C C . GLU A 1 132 ? 10.979 18.329 -2.269 1.00 85.94 132 GLU A C 1
ATOM 1041 O O . GLU A 1 132 ? 10.484 17.242 -2.566 1.00 85.94 132 GLU A O 1
ATOM 1046 N N . LEU A 1 133 ? 11.713 19.023 -3.145 1.00 89.62 133 LEU A N 1
ATOM 1047 C CA . LEU A 1 133 ? 11.934 18.589 -4.525 1.00 89.62 133 LEU A CA 1
ATOM 1048 C C . LEU A 1 133 ? 12.627 17.217 -4.618 1.00 89.62 133 LEU A C 1
ATOM 1050 O O . LEU A 1 133 ? 12.384 16.475 -5.569 1.00 89.62 133 LEU A O 1
ATOM 1054 N N . LEU A 1 134 ? 13.455 16.853 -3.634 1.00 92.81 134 LEU A N 1
ATOM 1055 C CA . LEU A 1 134 ? 14.190 15.585 -3.639 1.00 92.81 134 LEU A CA 1
ATOM 1056 C C . LEU A 1 134 ? 13.300 14.369 -3.363 1.00 92.81 134 LEU A C 1
ATOM 1058 O O . LEU A 1 134 ? 13.691 13.248 -3.680 1.00 92.81 134 LEU A O 1
ATOM 1062 N N . TYR A 1 135 ? 12.087 14.578 -2.854 1.00 92.44 135 TYR A N 1
ATOM 1063 C CA . TYR A 1 135 ? 11.102 13.516 -2.669 1.00 92.44 135 TYR A CA 1
ATOM 1064 C C . TYR A 1 135 ? 10.208 13.282 -3.891 1.00 92.44 135 TYR A C 1
ATOM 1066 O O . TYR A 1 135 ? 9.402 12.350 -3.913 1.00 92.44 135 TYR A O 1
ATOM 1074 N N . TRP A 1 136 ? 10.352 14.085 -4.947 1.00 94.44 136 TRP A N 1
ATOM 1075 C CA . TRP A 1 136 ? 9.557 13.924 -6.163 1.00 94.44 136 TRP A CA 1
ATOM 1076 C C . TRP A 1 136 ? 9.612 12.502 -6.767 1.00 94.44 136 TRP A C 1
ATOM 1078 O O . TRP A 1 136 ? 8.559 11.996 -7.164 1.00 94.44 136 TRP A O 1
ATOM 1088 N N . PRO A 1 137 ? 10.766 11.798 -6.813 1.00 93.06 137 PRO A N 1
ATOM 1089 C CA . PRO A 1 137 ? 10.813 10.423 -7.314 1.00 93.06 137 PRO A CA 1
ATOM 1090 C C . PRO A 1 137 ? 9.965 9.452 -6.486 1.00 93.06 137 PRO A C 1
ATOM 1092 O O . PRO A 1 137 ? 9.229 8.636 -7.044 1.00 93.06 137 PRO A O 1
ATOM 1095 N N . THR A 1 138 ? 10.039 9.551 -5.155 1.00 91.00 138 THR A N 1
ATOM 1096 C CA . THR A 1 138 ? 9.264 8.698 -4.247 1.00 91.00 138 THR A CA 1
ATOM 1097 C C . THR A 1 138 ? 7.776 9.010 -4.342 1.00 91.00 138 THR A C 1
ATOM 1099 O O . THR A 1 138 ? 6.963 8.086 -4.364 1.00 91.00 138 THR A O 1
ATOM 1102 N N . ASP A 1 139 ? 7.412 10.283 -4.506 1.00 92.81 139 ASP A N 1
ATOM 1103 C CA . ASP A 1 139 ? 6.029 10.700 -4.747 1.00 92.81 139 ASP A CA 1
ATOM 1104 C C . ASP A 1 139 ? 5.489 10.142 -6.052 1.00 92.81 139 ASP A C 1
ATOM 1106 O O . ASP A 1 139 ? 4.373 9.640 -6.082 1.00 92.81 139 ASP A O 1
ATOM 1110 N N . ALA A 1 140 ? 6.267 10.206 -7.134 1.00 94.25 140 ALA A N 1
ATOM 1111 C CA . ALA A 1 140 ? 5.841 9.713 -8.436 1.00 94.25 140 ALA A CA 1
ATOM 1112 C C . ALA A 1 140 ? 5.565 8.201 -8.404 1.00 94.25 140 ALA A C 1
ATOM 1114 O O . ALA A 1 140 ? 4.554 7.752 -8.951 1.00 94.25 140 ALA A O 1
ATOM 1115 N N . VAL A 1 141 ? 6.422 7.424 -7.730 1.00 92.44 141 VAL A N 1
ATOM 1116 C CA . VAL A 1 141 ? 6.220 5.977 -7.541 1.00 92.44 141 VAL A CA 1
ATOM 1117 C C . VAL A 1 141 ? 5.022 5.708 -6.633 1.00 92.44 141 VAL A C 1
ATOM 1119 O O . VAL A 1 141 ? 4.154 4.918 -6.994 1.00 92.44 141 VAL A O 1
ATOM 1122 N N . THR A 1 142 ? 4.920 6.396 -5.496 1.00 92.69 142 THR A N 1
ATOM 1123 C CA . THR A 1 142 ? 3.800 6.235 -4.553 1.00 92.69 142 THR A CA 1
ATOM 1124 C C . THR A 1 142 ? 2.471 6.575 -5.220 1.00 92.69 142 THR A C 1
ATOM 1126 O O . THR A 1 142 ? 1.510 5.810 -5.145 1.00 92.69 142 THR A O 1
ATOM 1129 N N . ALA A 1 143 ? 2.428 7.688 -5.951 1.00 94.19 143 ALA A N 1
ATOM 1130 C CA . ALA A 1 143 ? 1.262 8.117 -6.698 1.00 94.19 143 ALA A CA 1
ATOM 1131 C C . ALA A 1 143 ? 0.848 7.067 -7.732 1.00 94.19 143 ALA A C 1
ATOM 1133 O O . ALA A 1 143 ? -0.346 6.822 -7.873 1.00 94.19 143 ALA A O 1
ATOM 1134 N N . ALA A 1 144 ? 1.795 6.427 -8.424 1.00 92.81 144 ALA A N 1
ATOM 1135 C CA . ALA A 1 144 ? 1.496 5.375 -9.395 1.00 92.81 144 ALA A CA 1
ATOM 1136 C C . ALA A 1 144 ? 0.850 4.132 -8.761 1.00 92.81 144 ALA A C 1
ATOM 1138 O O . ALA A 1 144 ? 0.030 3.485 -9.410 1.00 92.81 144 ALA A O 1
ATOM 1139 N N . LEU A 1 145 ? 1.199 3.814 -7.510 1.00 91.06 145 LEU A N 1
ATOM 1140 C CA . LEU A 1 145 ? 0.713 2.626 -6.800 1.00 91.06 145 LEU A CA 1
ATOM 1141 C C . LEU A 1 145 ? -0.594 2.849 -6.043 1.00 91.06 145 LEU A C 1
ATOM 1143 O O . LEU A 1 145 ? -1.324 1.891 -5.791 1.00 91.06 145 LEU A O 1
ATOM 1147 N N . LEU A 1 146 ? -0.907 4.096 -5.698 1.00 92.19 146 LEU A N 1
ATOM 1148 C CA . LEU A 1 146 ? -2.140 4.422 -4.998 1.00 92.19 146 LEU A CA 1
ATOM 1149 C C . LEU A 1 146 ? -3.352 4.493 -5.944 1.00 92.19 146 LEU A C 1
ATOM 1151 O O . LEU A 1 146 ? -3.259 5.075 -7.033 1.00 92.19 146 LEU A O 1
ATOM 1155 N N . PRO A 1 147 ? -4.526 3.999 -5.500 1.00 90.31 147 PRO A N 1
ATOM 1156 C CA . PRO A 1 147 ? -5.806 4.314 -6.124 1.00 90.31 147 PRO A CA 1
ATOM 1157 C C . PRO A 1 147 ? -6.025 5.830 -6.222 1.00 90.31 147 PRO A C 1
ATOM 1159 O O . PRO A 1 147 ? -5.647 6.577 -5.318 1.00 90.31 147 PRO A O 1
ATOM 1162 N N . THR A 1 148 ? -6.698 6.284 -7.286 1.00 89.19 148 THR A N 1
ATOM 1163 C CA . THR A 1 148 ? -6.907 7.717 -7.578 1.00 89.19 148 THR A CA 1
ATOM 1164 C C . THR A 1 148 ? -7.466 8.497 -6.385 1.00 89.19 148 THR A C 1
ATOM 1166 O O . THR A 1 148 ? -6.904 9.525 -6.025 1.00 89.19 148 THR A O 1
ATOM 1169 N N . LYS A 1 149 ? -8.490 7.968 -5.697 1.00 88.00 149 LYS A N 1
ATOM 1170 C CA . LYS A 1 149 ? -9.094 8.630 -4.526 1.00 88.00 149 LYS A CA 1
ATOM 1171 C C . LYS A 1 149 ? -8.080 8.926 -3.412 1.00 88.00 149 LYS A C 1
ATOM 1173 O O . LYS A 1 149 ? -8.104 10.008 -2.837 1.00 88.00 149 LYS A O 1
ATOM 1178 N N . LEU A 1 150 ? -7.186 7.979 -3.112 1.00 91.5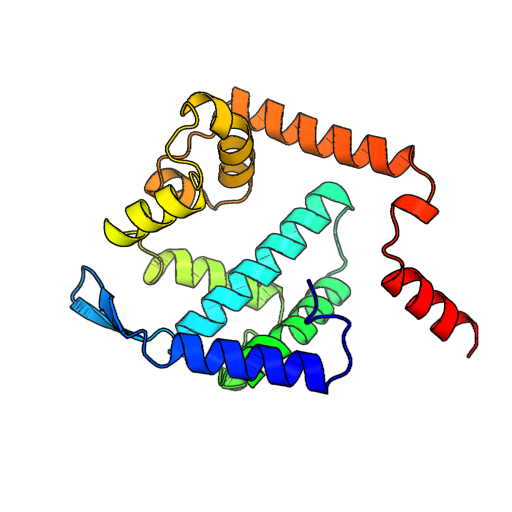6 150 LEU A N 1
ATOM 1179 C CA . LEU A 1 150 ? -6.178 8.145 -2.058 1.00 91.56 150 LEU A CA 1
ATOM 1180 C C . LEU A 1 150 ? -5.058 9.079 -2.495 1.00 91.56 150 LEU A C 1
ATOM 1182 O O . LEU A 1 150 ? -4.607 9.915 -1.718 1.00 91.56 150 LEU A O 1
ATOM 1186 N N . ARG A 1 151 ? -4.636 8.961 -3.754 1.00 93.44 151 ARG A N 1
ATOM 1187 C CA . ARG A 1 151 ? -3.652 9.860 -4.347 1.00 93.44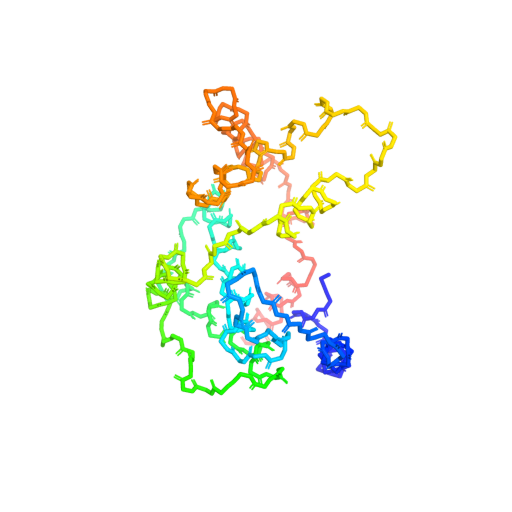 151 ARG A CA 1
ATOM 1188 C C . ARG A 1 151 ? -4.091 11.322 -4.203 1.00 93.44 151 ARG A C 1
ATOM 1190 O O . ARG A 1 151 ? -3.306 12.140 -3.728 1.00 93.44 151 ARG A O 1
ATOM 1197 N N . ASP A 1 152 ? -5.335 11.621 -4.571 1.00 90.81 152 ASP A N 1
ATOM 1198 C CA . ASP A 1 152 ? -5.887 12.975 -4.495 1.00 90.81 152 ASP A CA 1
ATOM 1199 C C . ASP A 1 152 ? -6.017 13.437 -3.037 1.00 90.81 152 ASP A C 1
ATOM 1201 O O . ASP A 1 152 ? -5.609 14.548 -2.700 1.00 90.81 152 ASP A O 1
ATOM 1205 N N . ALA A 1 153 ? -6.489 12.560 -2.142 1.00 91.38 153 ALA A N 1
ATOM 1206 C CA . ALA A 1 153 ? -6.627 12.861 -0.716 1.00 91.38 153 ALA A CA 1
ATOM 1207 C C . ALA A 1 153 ? -5.293 13.189 -0.016 1.00 91.38 153 ALA A C 1
ATOM 1209 O O . ALA A 1 153 ? -5.284 13.979 0.933 1.00 91.38 153 ALA A O 1
ATOM 1210 N N . PHE A 1 154 ? -4.183 12.613 -0.489 1.00 92.50 154 PHE A N 1
ATOM 1211 C CA . PHE A 1 154 ? -2.824 12.893 -0.012 1.00 92.50 154 PHE A CA 1
ATOM 1212 C C . PHE A 1 154 ? -2.095 13.982 -0.817 1.00 92.50 154 PHE A C 1
ATOM 1214 O O . PHE A 1 154 ? -0.950 14.302 -0.509 1.00 92.50 154 PHE A O 1
ATOM 1221 N N . GLY A 1 155 ? -2.734 14.577 -1.831 1.00 91.31 155 GLY A N 1
ATOM 1222 C CA . GLY A 1 155 ? -2.151 15.658 -2.632 1.00 91.31 155 GLY A CA 1
ATOM 1223 C C . GLY A 1 155 ? -1.020 15.219 -3.569 1.00 91.31 155 GLY A C 1
ATOM 1224 O O . GLY A 1 155 ? -0.215 16.045 -4.004 1.00 91.31 155 GLY A O 1
ATOM 1225 N N . LEU A 1 156 ? -0.942 13.928 -3.898 1.00 92.69 156 LEU A N 1
ATOM 1226 C CA . LEU A 1 156 ? 0.112 13.375 -4.743 1.00 92.69 156 LEU A CA 1
ATOM 1227 C C . LEU A 1 156 ? -0.198 13.612 -6.225 1.00 92.69 156 LEU A C 1
ATOM 1229 O O . LEU A 1 156 ? -1.134 13.059 -6.796 1.00 92.69 156 LEU A O 1
ATOM 1233 N N . ARG A 1 157 ? 0.616 14.420 -6.903 1.00 92.56 157 ARG A N 1
ATOM 1234 C CA . ARG A 1 157 ? 0.403 14.711 -8.329 1.00 92.56 157 ARG A CA 1
ATOM 1235 C C . ARG A 1 157 ? 0.769 13.507 -9.194 1.00 92.56 157 ARG A C 1
ATOM 1237 O O . ARG A 1 157 ? 1.885 13.007 -9.118 1.00 92.56 157 ARG A O 1
ATOM 1244 N N . PHE A 1 158 ? -0.125 13.110 -10.101 1.00 94.50 158 PHE A N 1
ATOM 1245 C CA . PHE A 1 158 ? 0.158 12.076 -11.104 1.00 94.50 158 PHE A CA 1
ATOM 1246 C C . PHE A 1 158 ? -0.234 12.534 -12.509 1.00 94.50 158 PHE A C 1
ATOM 1248 O O . PHE A 1 158 ? -1.250 12.122 -13.075 1.00 94.50 158 PHE A O 1
ATOM 1255 N N . GLY A 1 159 ? 0.582 13.435 -13.056 1.00 94.44 159 GLY A N 1
ATOM 1256 C CA . GLY A 1 159 ? 0.474 13.935 -14.421 1.00 94.44 159 GLY A CA 1
ATOM 1257 C C . GLY A 1 159 ? 1.357 13.158 -15.400 1.00 94.44 159 GLY A C 1
ATOM 1258 O O . GLY A 1 159 ? 1.861 12.072 -15.107 1.00 94.44 159 GLY A O 1
ATOM 1259 N N . THR A 1 160 ? 1.564 13.735 -16.583 1.00 96.81 160 THR A N 1
ATOM 1260 C CA . THR A 1 160 ? 2.454 13.175 -17.612 1.00 96.81 160 THR A CA 1
ATOM 1261 C C . THR A 1 160 ? 3.890 12.961 -17.115 1.00 96.81 160 THR A C 1
ATOM 1263 O O . THR A 1 160 ? 4.402 11.863 -17.338 1.00 96.81 160 THR A O 1
ATOM 1266 N N . PRO A 1 161 ? 4.535 13.903 -16.390 1.00 96.44 161 PRO A N 1
ATOM 1267 C CA . PRO A 1 161 ? 5.907 13.703 -15.917 1.00 96.44 161 PRO A CA 1
ATOM 1268 C C . PRO A 1 161 ? 6.056 12.475 -15.010 1.00 96.44 161 PRO A C 1
ATOM 1270 O O . PRO A 1 161 ? 6.946 11.654 -15.221 1.00 96.44 161 PRO A O 1
ATOM 1273 N N . GLN A 1 162 ? 5.145 12.295 -14.048 1.00 96.69 162 GLN A N 1
ATOM 1274 C CA . GLN A 1 162 ? 5.174 11.151 -13.135 1.00 96.69 162 GLN A CA 1
ATOM 1275 C C . GLN A 1 162 ? 4.896 9.833 -13.861 1.00 96.69 162 GLN A C 1
ATOM 1277 O O . GLN A 1 162 ? 5.551 8.836 -13.573 1.00 96.69 162 GLN A O 1
ATOM 1282 N N . ARG A 1 163 ? 3.977 9.823 -14.839 1.00 95.56 163 ARG A N 1
ATOM 1283 C CA . ARG A 1 163 ? 3.713 8.640 -15.676 1.00 95.56 163 ARG A CA 1
ATOM 1284 C C . ARG A 1 163 ? 4.940 8.216 -16.480 1.00 95.56 163 ARG A C 1
ATOM 1286 O O . ARG A 1 163 ? 5.250 7.027 -16.527 1.00 95.56 163 ARG A O 1
ATOM 1293 N N . VAL A 1 164 ? 5.634 9.172 -17.099 1.00 97.25 164 VAL A N 1
ATOM 1294 C CA . VAL A 1 164 ? 6.857 8.907 -17.873 1.00 97.25 164 VAL A CA 1
ATOM 1295 C C . VAL A 1 164 ? 7.962 8.389 -16.960 1.00 97.25 164 VAL A C 1
ATOM 1297 O O . VAL A 1 164 ? 8.558 7.360 -17.266 1.00 97.25 164 VAL A O 1
ATOM 1300 N N . PHE A 1 165 ? 8.189 9.044 -15.820 1.00 97.06 165 PHE A N 1
ATOM 1301 C CA . PHE A 1 165 ? 9.188 8.609 -14.848 1.00 97.06 165 PHE A CA 1
ATOM 1302 C C . PHE A 1 165 ? 8.901 7.208 -14.310 1.00 97.06 165 PHE A C 1
ATOM 1304 O O . PHE A 1 165 ? 9.775 6.347 -14.352 1.00 97.06 165 PHE A O 1
ATOM 1311 N N . TYR A 1 166 ? 7.665 6.941 -13.882 1.00 95.50 166 TYR A N 1
ATOM 1312 C CA . TYR A 1 166 ? 7.261 5.618 -13.419 1.00 95.50 166 TYR A CA 1
ATOM 1313 C C . TYR A 1 166 ? 7.493 4.551 -14.495 1.00 95.50 166 TYR A C 1
ATOM 1315 O O . TYR A 1 166 ? 8.102 3.517 -14.225 1.00 95.50 166 TYR A O 1
ATOM 1323 N N . ARG A 1 167 ? 7.092 4.820 -15.745 1.00 95.38 167 ARG A N 1
ATOM 1324 C CA . ARG A 1 167 ? 7.344 3.906 -16.865 1.00 95.38 167 ARG A CA 1
ATOM 1325 C C . ARG A 1 167 ? 8.839 3.678 -17.089 1.00 95.38 167 ARG A C 1
ATOM 1327 O O . ARG A 1 167 ? 9.233 2.537 -17.311 1.00 95.38 167 ARG A O 1
ATOM 1334 N N . ALA A 1 168 ? 9.659 4.726 -17.015 1.00 96.31 168 ALA A N 1
ATOM 1335 C CA . ALA A 1 168 ? 11.108 4.615 -17.140 1.00 96.31 168 ALA A CA 1
ATOM 1336 C C . ALA A 1 168 ? 11.700 3.743 -16.024 1.00 96.31 168 ALA A C 1
ATOM 1338 O O . ALA A 1 168 ? 12.483 2.848 -16.321 1.00 96.31 168 ALA A O 1
ATOM 1339 N N . VAL A 1 169 ? 11.268 3.919 -14.770 1.00 94.88 169 VAL A N 1
ATOM 1340 C CA . VAL A 1 169 ? 11.667 3.058 -13.643 1.00 94.88 169 VAL A CA 1
ATOM 1341 C C . VAL A 1 169 ? 11.339 1.593 -13.935 1.00 94.88 169 VAL A C 1
ATOM 1343 O O . VAL A 1 169 ? 12.219 0.741 -13.836 1.00 94.88 169 VAL A O 1
ATOM 1346 N N . ILE A 1 170 ? 10.108 1.290 -14.359 1.00 94.38 170 ILE A N 1
ATOM 1347 C CA . ILE A 1 170 ? 9.697 -0.087 -14.669 1.00 94.38 170 ILE A CA 1
ATOM 1348 C C . ILE A 1 170 ? 10.515 -0.679 -15.823 1.00 94.38 170 ILE A C 1
ATOM 1350 O O . ILE A 1 170 ? 10.984 -1.813 -15.719 1.00 94.38 170 ILE A O 1
ATOM 1354 N N . VAL A 1 171 ? 10.717 0.068 -16.912 1.00 94.19 171 VAL A N 1
ATOM 1355 C CA . VAL A 1 171 ? 11.523 -0.388 -18.057 1.00 94.19 171 VAL A CA 1
ATOM 1356 C C . VAL A 1 171 ? 12.967 -0.647 -17.633 1.00 94.19 171 VAL A C 1
ATOM 1358 O O . VAL A 1 171 ? 13.508 -1.699 -17.963 1.00 94.19 171 VAL A O 1
ATOM 1361 N N . THR A 1 172 ? 13.563 0.252 -16.851 1.00 92.75 172 THR A N 1
ATOM 1362 C CA . THR A 1 172 ? 14.927 0.099 -16.337 1.00 92.75 172 THR A CA 1
ATOM 1363 C C . THR A 1 172 ? 15.053 -1.131 -15.447 1.00 92.75 172 THR A C 1
ATOM 1365 O O . THR A 1 172 ? 15.966 -1.923 -15.650 1.00 92.75 172 THR A O 1
ATOM 1368 N N . ILE A 1 173 ? 14.121 -1.361 -14.514 1.00 90.88 173 ILE A N 1
ATOM 1369 C CA . ILE A 1 173 ? 14.133 -2.564 -13.663 1.00 90.88 173 ILE A CA 1
ATOM 1370 C C . ILE A 1 173 ? 14.050 -3.835 -14.523 1.00 90.88 173 ILE A C 1
ATOM 1372 O O . ILE A 1 173 ? 14.805 -4.784 -14.305 1.00 90.88 173 ILE A O 1
ATOM 1376 N N . ARG A 1 174 ? 13.174 -3.857 -15.536 1.00 90.19 174 ARG A N 1
ATOM 1377 C CA . ARG A 1 174 ? 13.015 -5.008 -16.445 1.00 90.19 174 ARG A CA 1
ATOM 1378 C C . ARG A 1 174 ? 14.255 -5.250 -17.309 1.00 90.19 174 ARG A C 1
ATOM 1380 O O . ARG A 1 174 ? 14.632 -6.405 -17.513 1.00 90.19 174 ARG A O 1
ATOM 1387 N N . ALA A 1 175 ? 14.893 -4.182 -17.784 1.00 89.06 175 ALA A N 1
ATOM 1388 C CA . ALA A 1 175 ? 16.134 -4.248 -18.548 1.00 89.06 175 ALA A CA 1
ATOM 1389 C C . ALA A 1 175 ? 17.291 -4.754 -17.679 1.00 89.06 175 ALA A C 1
ATOM 1391 O O . ALA A 1 175 ? 17.947 -5.723 -18.049 1.00 89.06 175 ALA A O 1
ATOM 1392 N N . LEU A 1 176 ? 17.479 -4.175 -16.488 1.00 87.44 176 LEU A N 1
ATOM 1393 C CA . LEU A 1 176 ? 18.493 -4.612 -15.529 1.00 87.44 176 LEU A CA 1
ATOM 1394 C C . LEU A 1 176 ? 18.319 -6.092 -15.181 1.00 87.44 176 LEU A C 1
ATOM 1396 O O . LEU A 1 176 ? 19.281 -6.843 -15.258 1.00 87.44 176 LEU A O 1
ATOM 1400 N N . ARG A 1 177 ? 17.097 -6.561 -14.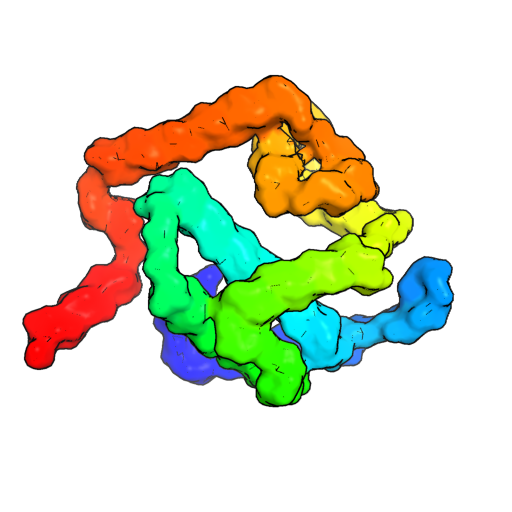906 1.00 82.38 177 ARG A N 1
ATOM 1401 C CA . ARG A 1 177 ? 16.846 -7.990 -14.651 1.00 82.38 177 ARG A CA 1
ATOM 1402 C C . ARG A 1 177 ? 17.265 -8.891 -15.816 1.00 82.38 177 ARG A C 1
ATOM 1404 O O . ARG A 1 177 ? 17.741 -9.991 -15.580 1.00 82.38 177 ARG A O 1
ATOM 1411 N N . SER A 1 178 ? 17.060 -8.441 -17.052 1.00 77.75 178 SER A N 1
ATOM 1412 C CA . SER A 1 178 ? 17.406 -9.220 -18.249 1.00 77.75 178 SER A CA 1
ATOM 1413 C C . SER A 1 178 ? 18.917 -9.243 -18.516 1.00 77.75 178 SER A C 1
ATOM 1415 O O . SER A 1 178 ? 19.394 -10.123 -19.223 1.00 77.75 178 SER A O 1
ATOM 1417 N N . LEU A 1 179 ? 19.659 -8.278 -17.963 1.00 81.38 179 LEU A N 1
ATOM 1418 C CA . LEU A 1 179 ? 21.103 -8.119 -18.151 1.00 81.38 179 LEU A CA 1
ATOM 1419 C C . LEU A 1 179 ? 21.928 -8.646 -16.966 1.00 81.38 179 LEU A C 1
ATOM 1421 O O . LEU A 1 179 ? 23.075 -9.044 -17.151 1.00 81.38 179 LEU A O 1
ATOM 1425 N N . LEU A 1 180 ? 21.375 -8.641 -15.749 1.00 74.62 180 LEU A N 1
ATOM 1426 C CA . LEU A 1 180 ? 22.044 -9.157 -14.559 1.00 74.62 180 LEU A CA 1
ATOM 1427 C C . LEU A 1 180 ? 21.884 -10.687 -14.459 1.00 74.62 180 LEU A C 1
ATOM 1429 O O . LEU A 1 180 ? 20.762 -11.189 -14.539 1.00 74.62 180 LEU A O 1
ATOM 1433 N N . PRO A 1 181 ? 22.975 -11.441 -14.222 1.00 72.69 181 PRO A N 1
ATOM 1434 C CA . PRO A 1 181 ? 22.918 -12.894 -14.091 1.00 72.69 181 PRO A CA 1
ATOM 1435 C C . PRO A 1 181 ? 22.037 -13.330 -12.909 1.00 72.69 181 PRO A C 1
ATOM 1437 O O . PRO A 1 181 ? 22.023 -12.675 -11.865 1.00 72.69 181 PRO A O 1
ATOM 1440 N N . GLU A 1 182 ? 21.372 -14.487 -13.036 1.00 61.53 182 GLU A N 1
ATOM 1441 C CA . GLU A 1 182 ? 20.427 -15.051 -12.046 1.00 61.53 182 GLU A CA 1
ATOM 1442 C C . GLU A 1 182 ? 20.972 -15.088 -10.611 1.00 61.53 182 GLU A C 1
ATOM 1444 O O . GLU A 1 182 ? 20.241 -14.934 -9.633 1.00 61.53 182 GLU A O 1
ATOM 1449 N N . ARG A 1 183 ? 22.296 -15.203 -10.466 1.00 60.59 183 ARG A N 1
ATOM 1450 C CA . ARG A 1 183 ? 22.977 -15.225 -9.167 1.00 60.59 183 ARG A CA 1
ATOM 1451 C C . ARG A 1 183 ? 22.786 -13.947 -8.340 1.00 60.59 183 ARG A C 1
ATOM 1453 O O . ARG A 1 183 ? 22.920 -14.021 -7.116 1.00 60.59 183 ARG A O 1
ATOM 1460 N N . LEU A 1 184 ? 22.506 -12.820 -8.998 1.00 60.75 184 LEU A N 1
ATOM 1461 C CA . LEU A 1 184 ? 22.294 -11.499 -8.398 1.00 60.75 184 LEU A CA 1
ATOM 1462 C C . LEU A 1 184 ? 20.811 -11.106 -8.323 1.00 60.75 184 LEU A C 1
ATOM 1464 O O . LEU A 1 184 ? 20.465 -10.208 -7.560 1.00 60.75 184 LEU A O 1
ATOM 1468 N N . THR A 1 185 ? 19.940 -11.760 -9.095 1.00 60.09 185 THR A N 1
ATOM 1469 C CA . THR A 1 185 ? 18.506 -11.434 -9.174 1.00 60.09 185 THR A CA 1
ATOM 1470 C C . THR A 1 185 ? 17.626 -12.397 -8.378 1.00 60.09 185 THR A C 1
ATOM 1472 O O . THR A 1 185 ? 16.537 -12.003 -7.962 1.00 60.09 185 THR A O 1
ATOM 1475 N N . VAL A 1 186 ? 18.096 -13.618 -8.093 1.00 58.91 186 VAL A N 1
ATOM 1476 C CA . VAL A 1 186 ? 17.392 -14.572 -7.227 1.00 58.91 186 VAL A CA 1
ATOM 1477 C C . VAL A 1 186 ? 17.892 -14.449 -5.787 1.00 58.91 186 VAL A C 1
ATOM 1479 O O . VAL A 1 186 ? 19.074 -14.657 -5.480 1.00 58.91 186 VAL A O 1
ATOM 1482 N N . VAL A 1 187 ? 16.970 -14.129 -4.878 1.00 54.19 187 VAL A N 1
ATOM 1483 C CA . VAL A 1 187 ? 17.230 -14.105 -3.432 1.00 54.19 187 VAL A CA 1
ATOM 1484 C C . VAL A 1 187 ? 17.811 -15.465 -3.011 1.00 54.19 187 VAL A C 1
ATOM 1486 O O . VAL A 1 187 ? 17.266 -16.493 -3.417 1.00 54.19 187 VAL A O 1
ATOM 1489 N N . PRO A 1 188 ? 18.910 -15.522 -2.232 1.00 53.06 188 PRO A N 1
ATOM 1490 C CA . PRO A 1 188 ? 19.559 -16.782 -1.846 1.00 53.06 188 PRO A CA 1
ATOM 1491 C C . PRO A 1 188 ? 18.593 -17.845 -1.298 1.00 53.06 188 PRO A C 1
ATOM 1493 O O . PRO A 1 188 ? 18.752 -19.028 -1.569 1.00 53.06 188 PRO A O 1
ATOM 1496 N N . GLN A 1 189 ? 17.544 -17.406 -0.604 1.00 54.31 189 GLN A N 1
ATOM 1497 C CA . GLN A 1 189 ? 16.518 -18.245 0.007 1.00 54.31 189 GLN A CA 1
ATOM 1498 C C . GLN A 1 189 ? 15.612 -18.942 -1.022 1.00 54.31 189 GLN A C 1
ATOM 1500 O O . GLN A 1 189 ? 15.215 -20.082 -0.800 1.00 54.31 189 GLN A O 1
ATOM 1505 N N . ALA A 1 190 ? 15.317 -18.295 -2.156 1.00 53.88 190 ALA A N 1
ATOM 1506 C CA . ALA A 1 190 ? 14.549 -18.908 -3.242 1.00 53.88 190 ALA A CA 1
ATOM 1507 C C . ALA A 1 190 ? 15.373 -19.994 -3.957 1.00 53.88 190 ALA A C 1
ATOM 1509 O O . ALA A 1 190 ? 14.861 -21.083 -4.198 1.00 53.88 190 ALA A O 1
ATOM 1510 N N . ARG A 1 191 ? 16.681 -19.756 -4.162 1.00 54.22 191 ARG A N 1
ATOM 1511 C CA . ARG A 1 191 ? 17.610 -20.779 -4.684 1.00 54.22 191 ARG A CA 1
ATOM 1512 C C . ARG A 1 191 ? 17.702 -21.995 -3.770 1.00 54.22 191 ARG A C 1
ATOM 1514 O O . ARG A 1 191 ? 17.622 -23.118 -4.244 1.00 54.22 191 ARG A O 1
ATOM 1521 N N . TRP A 1 192 ? 17.820 -21.789 -2.458 1.00 51.25 192 TRP A N 1
ATOM 1522 C CA . TRP A 1 192 ? 17.864 -22.899 -1.500 1.00 51.25 192 TRP A CA 1
ATOM 1523 C C . TRP A 1 192 ? 16.597 -23.756 -1.522 1.00 51.25 192 TRP A C 1
ATOM 1525 O O . TRP A 1 192 ? 16.680 -24.972 -1.369 1.00 51.25 192 TRP A O 1
ATOM 1535 N N . PHE A 1 193 ? 15.433 -23.143 -1.736 1.00 50.84 193 PHE A N 1
ATOM 1536 C CA . PHE A 1 193 ? 14.166 -23.860 -1.829 1.00 50.84 193 PHE A CA 1
ATOM 1537 C C . PHE A 1 193 ? 14.024 -24.642 -3.146 1.00 50.84 193 PHE A C 1
ATOM 1539 O O . PHE A 1 193 ? 13.557 -25.781 -3.137 1.00 50.84 193 PHE A O 1
ATOM 1546 N N . GLU A 1 194 ? 14.486 -24.077 -4.265 1.00 56.16 194 GLU A N 1
ATOM 1547 C CA . GLU A 1 194 ? 14.567 -24.768 -5.560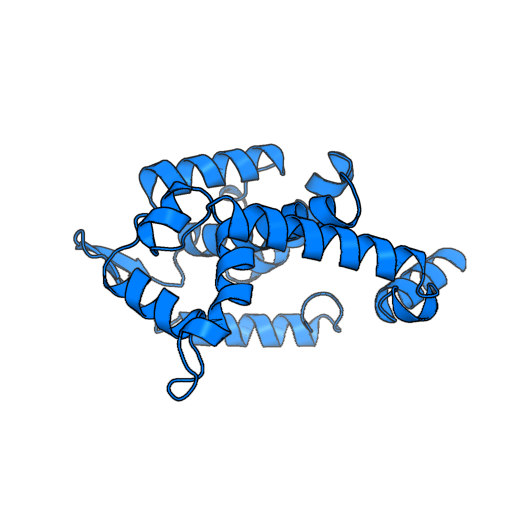 1.00 56.16 194 GLU A CA 1
ATOM 1548 C C . GLU A 1 194 ? 15.564 -25.940 -5.519 1.00 56.16 194 GLU A C 1
ATOM 1550 O O . GLU A 1 194 ? 15.236 -27.047 -5.943 1.00 56.16 194 GLU A O 1
ATOM 1555 N N . GLU A 1 195 ? 16.742 -25.754 -4.915 1.00 56.00 195 GLU A N 1
ATOM 1556 C CA . GLU A 1 195 ? 17.734 -26.818 -4.712 1.00 56.00 195 GLU A CA 1
ATOM 1557 C C . GLU A 1 195 ? 17.243 -27.914 -3.749 1.00 56.00 195 GLU A C 1
ATOM 1559 O O . GLU A 1 195 ? 17.623 -29.077 -3.882 1.00 56.00 195 GLU A O 1
ATOM 1564 N N . ALA A 1 196 ? 16.416 -27.572 -2.756 1.00 52.66 196 ALA A N 1
ATOM 1565 C CA . ALA A 1 196 ? 15.793 -28.547 -1.861 1.00 52.66 196 ALA A CA 1
ATOM 1566 C C . ALA A 1 196 ? 14.706 -29.376 -2.568 1.00 52.66 196 ALA A C 1
ATOM 1568 O O . ALA A 1 196 ? 14.590 -30.567 -2.292 1.00 52.66 196 ALA A O 1
ATOM 1569 N N . ARG A 1 197 ? 13.958 -28.780 -3.510 1.00 44.84 197 ARG A N 1
ATOM 1570 C CA . ARG A 1 197 ? 12.957 -29.481 -4.336 1.00 44.84 197 ARG A CA 1
ATOM 1571 C C . ARG A 1 197 ? 13.548 -30.274 -5.503 1.00 44.84 197 ARG A C 1
ATOM 1573 O O . ARG A 1 197 ? 12.940 -31.244 -5.926 1.00 44.84 197 ARG A O 1
ATOM 1580 N N . GLY A 1 198 ? 14.720 -29.900 -6.015 1.00 45.22 198 GLY A N 1
ATOM 1581 C CA . GLY A 1 198 ? 15.419 -30.653 -7.068 1.00 45.22 198 GLY A CA 1
ATOM 1582 C C . GLY A 1 198 ? 16.145 -31.916 -6.582 1.00 45.22 198 GLY A C 1
ATOM 1583 O O . GLY A 1 198 ? 16.727 -32.630 -7.392 1.00 45.22 198 GLY A O 1
ATOM 1584 N N . ARG A 1 199 ? 16.148 -32.177 -5.267 1.00 44.12 199 ARG A N 1
ATOM 1585 C CA . ARG A 1 199 ? 16.791 -33.336 -4.619 1.00 44.12 199 ARG A CA 1
ATOM 1586 C C . ARG A 1 199 ? 15.790 -34.361 -4.055 1.00 44.12 199 ARG A C 1
ATOM 1588 O O . ARG A 1 199 ? 16.218 -35.250 -3.321 1.00 44.12 199 ARG A O 1
ATOM 1595 N N . SER A 1 200 ? 14.496 -34.235 -4.372 1.00 37.97 200 SER A N 1
ATOM 1596 C CA . SER A 1 200 ? 13.431 -35.184 -3.998 1.00 37.97 200 SER A CA 1
ATOM 1597 C C . SER A 1 200 ? 12.917 -35.968 -5.192 1.00 37.97 200 SER A C 1
ATOM 1599 O O . SER A 1 200 ? 12.608 -35.292 -6.200 1.00 37.97 200 SER A O 1
#

Secondary structure (DSSP, 8-state):
--SSSS-HHHHHHHHHHHHHHHTT-EEE-TTS-EEETT-HHHHHHHHHHHHHHHHHHHHHHH-PPPHHHHHHHHHHHHHHHHHTT--GGGS-SSHHHHHHHHHHHHHHT----HHHHHHHHHHH---TTS-GGGGHHHHHHHHHHS-HHHHHHTT---SHHHHHHHHHHHHHHHHHHHHS-HHHHS-HHHHHHHHHHTT-

pLDDT: mean 85.97, std 14.79, range [32.78, 98.5]